Protein AF-A0A538U7L4-F1 (afdb_monomer_lite)

Sequence (217 aa):
RARLTEHMARLESSGAIEGHEFGQYAREIERYGGEEGMALAERLFDLDSLAAIELCDLDRRGEMQKSRREVALLMADRFADLAGLDEHQRLRFYRRGYSWALESGEWSEADLEVLERKFQSLRPGLEQLFRDDLAEATRWGGDAVLAVVDRFTADAAPVMGAIVEGHRAGRIRQDLVYLLWSYAHMFTNRMGVESTPEAILRYFMHRLLQERRHVAA

Foldseek 3Di:
DVVVVVVQVVCCVVVVDVHDDDDDDDQPQVLQQHDLSSVLLVQLLVLLLVLLVQVVVCVVVVNFQDALLLLLLVVLVLLCVLLVPDLVLLLVLLCVLQVVCVVVVVDDPVNVVVLVVVLVVCVVVVCVLPDPPDDQQVNRRHPSSSVSVVVSSVSSSVSSVSSNVCVVVCVRPDDPSSNSSVSSVSSSVSSVNDSVSRNSSSVSVSVSSVVVVVVVD

Structure (mmCIF, N/CA/C/O backbone):
data_AF-A0A538U7L4-F1
#
_entry.id   AF-A0A538U7L4-F1
#
loop_
_atom_site.group_PDB
_atom_site.id
_atom_site.type_symbol
_atom_site.label_atom_id
_atom_site.label_alt_id
_atom_site.label_comp_id
_atom_site.label_asym_id
_atom_site.label_entity_id
_atom_site.label_seq_id
_atom_site.pdbx_PDB_ins_code
_atom_site.Cartn_x
_atom_site.Cartn_y
_atom_site.Cartn_z
_atom_site.occupancy
_atom_site.B_iso_or_equiv
_atom_site.auth_seq_id
_atom_site.auth_comp_id
_atom_site.auth_asym_id
_atom_site.auth_atom_id
_atom_site.pdbx_PDB_model_num
ATOM 1 N N . ARG A 1 1 ? 18.477 -17.268 -16.658 1.00 84.69 1 ARG A N 1
ATOM 2 C CA . ARG A 1 1 ? 19.724 -16.556 -16.277 1.00 84.69 1 ARG A CA 1
ATOM 3 C C . ARG A 1 1 ? 20.336 -15.789 -17.449 1.00 84.69 1 ARG A C 1
ATOM 5 O O . ARG A 1 1 ? 20.342 -14.577 -17.361 1.00 84.69 1 ARG A O 1
ATOM 12 N N . ALA A 1 2 ? 20.735 -16.435 -18.554 1.00 91.00 2 ALA A N 1
ATOM 13 C CA . ALA A 1 2 ? 21.361 -15.756 -19.706 1.00 91.00 2 ALA A CA 1
ATOM 14 C C . ALA A 1 2 ? 20.583 -14.524 -20.220 1.00 91.00 2 ALA A C 1
ATOM 16 O O . ALA A 1 2 ? 21.145 -13.442 -20.327 1.00 91.00 2 ALA A O 1
ATOM 17 N N . ARG A 1 3 ? 19.266 -14.662 -20.423 1.00 94.38 3 ARG A N 1
ATOM 18 C CA . ARG A 1 3 ? 18.396 -13.549 -20.837 1.00 94.38 3 ARG A CA 1
ATOM 19 C C . ARG A 1 3 ? 18.365 -12.379 -19.840 1.00 94.38 3 ARG A C 1
ATOM 21 O O . ARG A 1 3 ? 18.332 -11.232 -20.256 1.00 94.38 3 ARG A O 1
ATOM 28 N N . LEU A 1 4 ? 18.372 -12.655 -18.532 1.00 94.06 4 LEU A N 1
ATOM 29 C CA . LEU A 1 4 ? 18.399 -11.597 -17.513 1.00 94.06 4 LEU A CA 1
ATOM 30 C C . LEU A 1 4 ? 19.725 -10.839 -17.567 1.00 94.06 4 LEU A C 1
ATOM 32 O O . LEU A 1 4 ? 19.712 -9.618 -17.593 1.00 94.06 4 LEU A O 1
ATOM 36 N N . THR A 1 5 ? 20.847 -11.556 -17.665 1.00 94.50 5 THR A N 1
ATOM 37 C CA . THR A 1 5 ? 22.178 -10.949 -17.803 1.00 94.50 5 THR A CA 1
ATOM 38 C C . THR A 1 5 ? 22.267 -10.049 -19.035 1.00 94.50 5 THR A C 1
ATOM 40 O O . THR A 1 5 ? 22.807 -8.953 -18.947 1.00 94.50 5 THR A O 1
ATOM 43 N N . GLU A 1 6 ? 21.684 -10.460 -20.163 1.00 95.62 6 GLU A N 1
ATOM 44 C CA . GLU A 1 6 ? 21.621 -9.619 -21.362 1.00 95.62 6 GLU A CA 1
ATOM 45 C C . GLU A 1 6 ? 20.827 -8.325 -21.124 1.00 95.62 6 GLU A C 1
ATOM 47 O O . GLU A 1 6 ? 21.272 -7.245 -21.510 1.00 95.62 6 GLU A O 1
ATOM 52 N N . HIS A 1 7 ? 19.666 -8.409 -20.468 1.00 96.31 7 HIS A N 1
ATOM 53 C CA . HIS A 1 7 ? 18.881 -7.222 -20.133 1.00 96.31 7 HIS A CA 1
ATOM 54 C C . HIS A 1 7 ? 19.613 -6.299 -19.147 1.00 96.31 7 HIS A C 1
ATOM 56 O O . HIS A 1 7 ? 19.603 -5.089 -19.356 1.00 96.31 7 HIS A O 1
ATOM 62 N N . MET A 1 8 ? 20.280 -6.847 -18.125 1.00 97.06 8 MET A N 1
ATOM 63 C CA . MET A 1 8 ? 21.049 -6.050 -17.159 1.00 97.06 8 MET A CA 1
ATOM 64 C C . MET A 1 8 ? 22.220 -5.329 -17.830 1.00 97.06 8 MET A C 1
ATOM 66 O O . MET A 1 8 ? 22.374 -4.128 -17.640 1.00 97.06 8 MET A O 1
ATOM 70 N N . ALA A 1 9 ? 22.966 -6.009 -18.707 1.00 95.81 9 ALA A N 1
ATOM 71 C CA . ALA A 1 9 ? 24.067 -5.396 -19.452 1.00 95.81 9 ALA A CA 1
ATOM 72 C C . ALA A 1 9 ? 23.605 -4.204 -20.309 1.00 95.81 9 ALA A C 1
ATOM 74 O O . ALA A 1 9 ? 24.311 -3.204 -20.426 1.00 95.81 9 ALA A O 1
ATOM 75 N N . ARG A 1 10 ? 22.395 -4.275 -20.887 1.00 97.12 10 ARG A N 1
ATOM 76 C CA . ARG A 1 10 ? 21.815 -3.140 -21.621 1.00 97.12 10 ARG A CA 1
ATOM 77 C C . ARG A 1 10 ? 21.542 -1.950 -20.696 1.00 97.12 10 ARG A C 1
ATOM 79 O O . ARG A 1 10 ? 21.890 -0.834 -21.069 1.00 97.12 10 ARG A O 1
ATOM 86 N N . LEU A 1 11 ? 20.974 -2.186 -19.512 1.00 97.44 11 LEU A N 1
ATOM 87 C CA . LEU A 1 11 ? 20.692 -1.133 -18.525 1.00 97.44 11 LEU A CA 1
ATOM 88 C C . LEU A 1 11 ? 21.972 -0.484 -17.975 1.00 97.44 11 LEU A C 1
ATOM 90 O O . LEU A 1 11 ? 22.016 0.737 -17.821 1.00 97.44 11 LEU A O 1
ATOM 94 N N . GLU A 1 12 ? 23.019 -1.274 -17.731 1.00 97.62 12 GLU A N 1
ATOM 95 C CA . GLU A 1 12 ? 24.342 -0.769 -17.336 1.00 97.62 12 GLU A CA 1
ATOM 96 C C . GLU A 1 12 ? 24.954 0.084 -18.449 1.00 97.62 12 GLU A C 1
ATOM 98 O O . GLU A 1 12 ? 25.382 1.213 -18.216 1.00 97.62 12 GLU A O 1
ATOM 103 N N . SER A 1 13 ? 24.930 -0.409 -19.693 1.00 97.56 13 SER A N 1
ATOM 104 C CA . SER A 1 13 ? 25.500 0.316 -20.835 1.00 97.56 13 SER A CA 1
ATOM 105 C C . SER A 1 13 ? 24.800 1.646 -21.127 1.00 97.56 13 SER A C 1
ATOM 107 O O . SER A 1 13 ? 25.430 2.569 -21.638 1.00 97.56 13 SER A O 1
ATOM 109 N N . SER A 1 14 ? 23.509 1.761 -20.793 1.00 97.69 14 SER A N 1
ATOM 110 C CA . SER A 1 14 ? 22.759 3.010 -20.924 1.00 97.69 14 SER A CA 1
ATOM 111 C C . SER A 1 14 ? 22.937 3.958 -19.733 1.00 97.69 14 SER A C 1
ATOM 113 O O . SER A 1 14 ? 22.383 5.053 -19.765 1.00 97.69 14 SER A O 1
ATOM 115 N N . GLY A 1 15 ? 23.642 3.545 -18.674 1.00 97.44 15 GLY A N 1
ATOM 116 C CA . GLY A 1 15 ? 23.775 4.304 -17.426 1.00 97.44 15 GLY A CA 1
ATOM 117 C C . GLY A 1 15 ? 22.487 4.379 -16.601 1.00 97.44 15 GLY A C 1
ATOM 118 O O . GLY A 1 15 ? 22.351 5.267 -15.766 1.00 97.44 15 GLY A O 1
ATOM 119 N N . ALA A 1 16 ? 21.524 3.480 -16.842 1.00 96.06 16 ALA A N 1
ATOM 120 C CA . ALA A 1 16 ? 20.270 3.445 -16.084 1.00 96.06 16 ALA A CA 1
ATOM 121 C C . ALA A 1 16 ? 20.454 2.808 -14.695 1.00 96.06 16 ALA A C 1
ATOM 123 O O . ALA A 1 16 ? 19.691 3.103 -13.779 1.00 96.06 16 ALA A O 1
ATOM 124 N N . ILE A 1 17 ? 21.463 1.943 -14.556 1.00 97.06 17 ILE A N 1
ATOM 125 C CA . ILE A 1 17 ? 21.923 1.346 -13.299 1.00 97.06 17 ILE A CA 1
ATOM 126 C C . ILE A 1 17 ? 23.457 1.317 -13.290 1.00 97.06 17 ILE A C 1
ATOM 128 O O . ILE A 1 17 ? 24.078 1.285 -14.352 1.00 97.06 17 ILE A O 1
ATOM 132 N N . GLU A 1 18 ? 24.062 1.291 -12.104 1.00 96.94 18 GLU A N 1
ATOM 133 C CA . GLU A 1 18 ? 25.523 1.185 -11.947 1.00 96.94 18 GLU A CA 1
ATOM 134 C C . GLU A 1 18 ? 26.033 -0.265 -12.032 1.00 96.94 18 GLU A C 1
ATOM 136 O O . GLU A 1 18 ? 27.182 -0.495 -12.402 1.00 96.94 18 GLU A O 1
ATOM 141 N N . GLY A 1 19 ? 25.187 -1.246 -11.700 1.00 96.06 19 GLY A N 1
ATOM 142 C CA . GLY A 1 19 ? 25.542 -2.665 -11.694 1.00 96.06 19 GLY A CA 1
ATOM 143 C C . GLY A 1 19 ? 24.389 -3.577 -11.265 1.00 96.06 19 GLY A C 1
ATOM 144 O O . GLY A 1 19 ? 23.312 -3.100 -10.898 1.00 96.06 19 GLY A O 1
ATOM 145 N N . HIS A 1 20 ? 24.620 -4.894 -11.271 1.00 96.12 20 HIS A N 1
ATOM 146 C CA . HIS A 1 20 ? 23.686 -5.902 -10.753 1.00 96.12 20 HIS A CA 1
ATOM 147 C C . HIS A 1 20 ? 24.398 -7.051 -10.023 1.00 96.12 20 HIS A C 1
ATOM 149 O O . HIS A 1 20 ? 25.537 -7.399 -10.334 1.00 96.12 20 HIS A O 1
ATOM 155 N N . GLU A 1 21 ? 23.692 -7.704 -9.096 1.00 95.00 21 GLU A N 1
ATOM 156 C CA . GLU A 1 21 ? 24.156 -8.916 -8.414 1.00 95.00 21 GLU A CA 1
ATOM 157 C C . GLU A 1 21 ? 23.075 -10.006 -8.370 1.00 95.00 21 GLU A C 1
ATOM 159 O O . GLU A 1 21 ? 21.877 -9.737 -8.445 1.00 95.00 21 GLU A O 1
ATOM 164 N N . PHE A 1 22 ? 23.504 -11.264 -8.242 1.00 94.38 22 PHE A N 1
ATOM 165 C CA . PHE A 1 22 ? 22.610 -12.391 -7.970 1.00 94.38 22 PHE A CA 1
ATOM 166 C C . PHE A 1 22 ? 22.711 -12.751 -6.487 1.00 94.38 22 PHE A C 1
ATOM 168 O O . PHE A 1 22 ? 23.589 -13.519 -6.094 1.00 94.38 22 PHE A O 1
ATOM 175 N N . GLY A 1 23 ? 21.817 -12.181 -5.682 1.00 94.25 23 GLY A N 1
ATOM 176 C CA . GLY A 1 23 ? 21.719 -12.462 -4.253 1.00 94.25 23 GLY A CA 1
ATOM 177 C C . GLY A 1 23 ? 20.975 -13.761 -3.934 1.00 94.25 23 GLY A C 1
ATOM 178 O O . GLY A 1 23 ? 20.265 -14.331 -4.769 1.00 94.25 23 GLY A O 1
ATOM 179 N N . GLN A 1 24 ? 21.118 -14.221 -2.692 1.00 96.25 24 GLN A N 1
ATOM 180 C CA . GLN A 1 24 ? 20.303 -15.304 -2.150 1.00 96.25 24 GLN A CA 1
ATOM 181 C C . GLN A 1 24 ? 18.999 -14.733 -1.589 1.00 96.25 24 GLN A C 1
ATOM 183 O O . GLN A 1 24 ? 19.015 -13.840 -0.747 1.00 96.25 24 GLN A O 1
ATOM 188 N N . TYR A 1 25 ? 17.867 -15.282 -2.026 1.00 95.44 25 TYR A N 1
ATOM 189 C CA . TYR A 1 25 ? 16.570 -14.914 -1.471 1.00 95.44 25 TYR A CA 1
ATOM 190 C C . TYR A 1 25 ? 16.329 -15.643 -0.143 1.00 95.44 25 TYR A C 1
ATOM 192 O O . TYR A 1 25 ? 16.232 -16.871 -0.110 1.00 95.44 25 TYR A O 1
ATOM 200 N N . ALA A 1 26 ? 16.241 -14.883 0.950 1.00 96.50 26 ALA A N 1
ATOM 201 C CA . ALA A 1 26 ? 15.859 -15.381 2.266 1.00 96.50 26 ALA A CA 1
ATOM 202 C C . ALA A 1 26 ? 14.367 -15.111 2.498 1.00 96.50 26 ALA A C 1
ATOM 204 O O . ALA A 1 26 ? 13.960 -13.975 2.732 1.00 96.50 26 ALA A O 1
ATOM 205 N N . ARG A 1 27 ? 13.546 -16.161 2.405 1.00 97.00 27 ARG A N 1
ATOM 206 C CA . ARG A 1 27 ? 12.101 -16.074 2.654 1.00 97.00 27 ARG A CA 1
ATOM 207 C C . ARG A 1 27 ? 11.848 -15.779 4.130 1.00 97.00 27 ARG A C 1
ATOM 209 O O . ARG A 1 27 ? 12.336 -16.501 4.994 1.00 97.00 27 ARG A O 1
ATOM 216 N N . GLU A 1 28 ? 11.042 -14.763 4.415 1.00 97.19 28 GLU A N 1
ATOM 217 C CA . GLU A 1 28 ? 10.643 -14.397 5.779 1.00 97.19 28 GLU A CA 1
ATOM 218 C C . GLU A 1 28 ? 9.428 -15.235 6.227 1.00 97.19 28 GLU A C 1
ATOM 220 O O . GLU A 1 28 ? 8.346 -14.711 6.494 1.00 97.19 28 GLU A O 1
ATOM 225 N N . ILE A 1 29 ? 9.586 -16.562 6.262 1.00 97.94 29 ILE A N 1
ATOM 226 C CA . ILE A 1 29 ? 8.485 -17.524 6.461 1.00 97.94 29 ILE A CA 1
ATOM 227 C C . ILE A 1 29 ? 7.681 -17.206 7.729 1.00 97.94 29 ILE A C 1
ATOM 229 O O . ILE A 1 29 ? 6.448 -17.198 7.711 1.00 97.94 29 ILE A O 1
ATOM 233 N N . GLU A 1 30 ? 8.362 -16.904 8.830 1.00 97.31 30 GLU A N 1
ATOM 234 C CA . GLU A 1 30 ? 7.744 -16.576 10.114 1.00 97.31 30 GLU A CA 1
ATOM 235 C C . GLU A 1 30 ? 6.961 -15.262 10.042 1.00 97.31 30 GLU A C 1
ATOM 237 O O . GLU A 1 30 ? 5.849 -15.175 10.568 1.00 97.31 30 GLU A O 1
ATOM 242 N N . ARG A 1 31 ? 7.504 -14.256 9.343 1.00 97.25 31 ARG A N 1
ATOM 243 C CA . ARG A 1 31 ? 6.870 -12.942 9.170 1.00 97.25 31 ARG A CA 1
ATOM 244 C C . ARG A 1 31 ? 5.508 -13.074 8.506 1.00 97.25 31 ARG A C 1
ATOM 246 O O . ARG A 1 31 ? 4.561 -12.432 8.955 1.00 97.25 31 ARG A O 1
ATOM 253 N N . TYR A 1 32 ? 5.405 -13.934 7.496 1.00 98.44 32 TYR A N 1
ATOM 254 C CA . TYR A 1 32 ? 4.178 -14.148 6.730 1.00 98.44 32 TYR A CA 1
ATOM 255 C C . TYR A 1 32 ? 3.333 -15.325 7.233 1.00 98.44 32 TYR A C 1
ATOM 257 O O . TYR A 1 32 ? 2.395 -15.740 6.564 1.00 98.44 32 TYR A O 1
ATOM 265 N N . GLY A 1 33 ? 3.596 -15.828 8.443 1.00 97.81 33 GLY A N 1
ATOM 266 C CA . GLY A 1 33 ? 2.700 -16.760 9.131 1.00 97.81 33 GLY A CA 1
ATOM 267 C C . GLY A 1 33 ? 2.856 -18.232 8.748 1.00 97.81 33 GLY A C 1
ATOM 268 O O . GLY A 1 33 ? 1.955 -19.017 9.045 1.00 97.81 33 GLY A O 1
ATOM 269 N N . GLY A 1 34 ? 3.989 -18.623 8.161 1.00 98.31 34 GLY A N 1
ATOM 270 C CA . GLY A 1 34 ? 4.301 -19.991 7.741 1.00 98.31 34 GLY A CA 1
ATOM 271 C C . GLY A 1 34 ? 4.364 -20.150 6.221 1.00 98.31 34 GLY A C 1
ATOM 272 O O . GLY A 1 34 ? 4.191 -19.193 5.475 1.00 98.31 34 GLY A O 1
ATOM 273 N N . GLU A 1 35 ? 4.603 -21.377 5.756 1.00 98.38 35 GLU A N 1
ATOM 274 C CA . GLU A 1 35 ? 4.796 -21.680 4.327 1.00 98.38 35 GLU A CA 1
ATOM 275 C C . GLU A 1 35 ? 3.599 -21.282 3.451 1.00 98.38 35 GLU A C 1
ATOM 277 O O . GLU A 1 35 ? 3.786 -20.680 2.395 1.00 98.38 35 GLU A O 1
ATOM 282 N N . GLU A 1 36 ? 2.369 -21.565 3.901 1.00 98.56 36 GLU A N 1
ATOM 283 C CA . GLU A 1 36 ? 1.143 -21.184 3.178 1.00 98.56 36 GLU A CA 1
ATOM 284 C C . GLU A 1 36 ? 1.027 -19.659 3.057 1.00 98.56 36 GLU A C 1
ATOM 286 O O . GLU A 1 36 ? 0.770 -19.136 1.972 1.00 98.56 36 GLU A O 1
ATOM 291 N N . GLY A 1 37 ? 1.273 -18.937 4.152 1.00 98.62 37 GLY A N 1
ATOM 292 C CA . GLY A 1 37 ? 1.180 -17.481 4.166 1.00 98.62 37 GLY A CA 1
ATOM 293 C C . GLY A 1 37 ? 2.299 -16.802 3.375 1.00 98.62 37 GLY A C 1
ATOM 294 O O . GLY A 1 37 ? 2.027 -15.848 2.652 1.00 98.62 37 GLY A O 1
ATOM 295 N N . MET A 1 38 ? 3.524 -17.336 3.407 1.00 98.50 38 MET A N 1
ATOM 296 C CA . MET A 1 38 ? 4.635 -16.871 2.568 1.00 98.50 38 MET A CA 1
ATOM 297 C C . MET A 1 38 ? 4.344 -17.085 1.077 1.00 98.50 38 MET A C 1
ATOM 299 O O . MET A 1 38 ? 4.541 -16.169 0.284 1.00 98.50 38 MET A O 1
ATOM 303 N N . ALA A 1 39 ? 3.826 -18.253 0.684 1.00 98.62 39 ALA A N 1
ATOM 304 C CA . ALA A 1 39 ? 3.477 -18.526 -0.712 1.00 98.62 39 ALA A CA 1
ATOM 305 C C . ALA A 1 39 ? 2.355 -17.604 -1.226 1.00 98.62 39 ALA A C 1
ATOM 307 O O . ALA A 1 39 ? 2.382 -17.153 -2.372 1.00 98.62 39 ALA A O 1
ATOM 308 N N . LEU A 1 40 ? 1.361 -17.293 -0.387 1.00 98.75 40 LEU A N 1
ATOM 309 C CA . LEU A 1 40 ? 0.318 -16.321 -0.727 1.00 98.75 40 LEU A CA 1
ATOM 310 C C . LEU A 1 40 ? 0.852 -14.882 -0.748 1.00 98.75 40 LEU A C 1
ATOM 312 O O . LEU A 1 40 ? 0.461 -14.114 -1.625 1.00 98.75 40 LEU A O 1
ATOM 316 N N . ALA A 1 41 ? 1.773 -14.534 0.154 1.00 98.69 41 ALA A N 1
ATOM 317 C CA . ALA A 1 41 ? 2.455 -13.244 0.150 1.00 98.69 41 ALA A CA 1
ATOM 318 C C . ALA A 1 41 ? 3.262 -13.040 -1.139 1.00 98.69 41 ALA A C 1
ATOM 320 O O . ALA A 1 41 ? 3.132 -11.994 -1.759 1.00 98.69 41 ALA A O 1
ATOM 321 N N . GLU A 1 42 ? 4.017 -14.043 -1.600 1.00 98.69 42 GLU A N 1
ATOM 322 C CA . GLU A 1 42 ? 4.759 -13.994 -2.872 1.00 98.69 42 GLU A CA 1
ATOM 323 C C . GLU A 1 42 ? 3.829 -13.736 -4.066 1.00 98.69 42 GLU A C 1
ATOM 325 O O . GLU A 1 42 ? 4.142 -12.916 -4.926 1.00 98.69 42 GLU A O 1
ATOM 330 N N . ARG A 1 43 ? 2.651 -14.373 -4.094 1.00 98.69 43 ARG A N 1
ATOM 331 C CA . ARG A 1 43 ? 1.638 -14.119 -5.131 1.00 98.69 43 ARG A CA 1
ATOM 332 C C . ARG A 1 43 ? 1.093 -12.696 -5.062 1.00 98.69 43 ARG A C 1
ATOM 334 O O . ARG A 1 43 ? 0.932 -12.059 -6.095 1.00 98.69 43 ARG A O 1
ATOM 341 N N . LEU A 1 44 ? 0.810 -12.196 -3.861 1.00 98.62 44 LEU A N 1
ATOM 342 C CA . LEU A 1 44 ? 0.338 -10.825 -3.683 1.00 98.62 44 LEU A CA 1
ATOM 343 C C . LEU A 1 44 ? 1.423 -9.803 -4.060 1.00 98.62 44 LEU A C 1
ATOM 345 O O . LEU A 1 44 ? 1.107 -8.783 -4.661 1.00 98.62 44 LEU A O 1
ATOM 349 N N . PHE A 1 45 ? 2.690 -10.105 -3.766 1.00 98.56 45 PHE A N 1
ATOM 350 C CA . PHE A 1 45 ? 3.849 -9.290 -4.127 1.00 98.56 45 PHE A CA 1
ATOM 351 C C . PHE A 1 45 ? 4.131 -9.253 -5.623 1.00 98.56 45 PHE A C 1
ATOM 353 O O . PHE A 1 45 ? 4.673 -8.269 -6.114 1.00 98.56 45 PHE A O 1
ATOM 360 N N . ASP A 1 46 ? 3.795 -10.300 -6.365 1.00 98.56 46 ASP A N 1
ATOM 361 C CA . ASP A 1 46 ? 3.861 -10.253 -7.825 1.00 98.56 46 ASP A CA 1
ATOM 362 C C . ASP A 1 46 ? 2.818 -9.263 -8.373 1.00 98.56 46 ASP A C 1
ATOM 364 O O . ASP A 1 46 ? 3.153 -8.316 -9.087 1.00 98.56 46 ASP A O 1
ATOM 368 N N . LEU A 1 47 ? 1.563 -9.409 -7.931 1.00 98.69 47 LEU A N 1
ATOM 369 C CA . LEU A 1 47 ? 0.450 -8.547 -8.341 1.00 98.69 47 LEU A CA 1
ATOM 370 C C . LEU A 1 47 ? 0.682 -7.074 -7.975 1.00 98.69 47 LEU A C 1
ATOM 372 O O . LEU A 1 47 ? 0.472 -6.184 -8.802 1.00 98.69 47 LEU A O 1
ATOM 376 N N . ASP A 1 48 ? 1.129 -6.810 -6.746 1.00 97.94 48 ASP A N 1
ATOM 377 C CA . ASP A 1 48 ? 1.353 -5.450 -6.258 1.00 97.94 48 ASP A CA 1
ATOM 378 C C . ASP A 1 48 ? 2.560 -4.780 -6.950 1.00 97.94 48 ASP A C 1
ATOM 3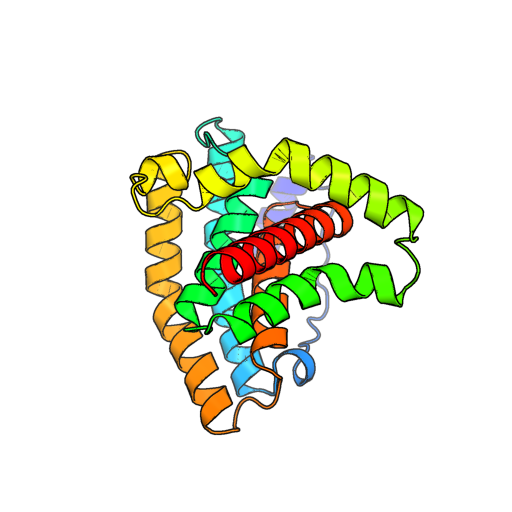80 O O . ASP A 1 48 ? 2.543 -3.568 -7.178 1.00 97.94 48 ASP A O 1
ATOM 384 N N . SER A 1 49 ? 3.559 -5.563 -7.379 1.00 98.50 49 SER A N 1
ATOM 385 C CA . SER A 1 49 ? 4.722 -5.073 -8.122 1.00 98.50 49 SER A CA 1
ATOM 386 C C . SER A 1 49 ? 4.334 -4.657 -9.531 1.00 98.50 49 SER A C 1
ATOM 388 O O . SER A 1 49 ? 4.737 -3.584 -9.979 1.00 98.50 49 SER A O 1
ATOM 390 N N . LEU A 1 50 ? 3.529 -5.469 -10.220 1.00 98.62 50 LEU A N 1
ATOM 391 C CA . LEU A 1 50 ? 3.032 -5.142 -11.558 1.00 98.62 50 LEU A CA 1
ATOM 392 C C . LEU A 1 50 ? 2.168 -3.876 -11.530 1.00 98.62 50 LEU A C 1
ATOM 394 O O . LEU A 1 50 ? 2.393 -2.963 -12.326 1.00 98.62 50 LEU A O 1
ATOM 398 N N . ALA A 1 51 ? 1.259 -3.770 -10.556 1.00 98.62 51 ALA A N 1
ATOM 399 C CA . ALA A 1 51 ? 0.456 -2.567 -10.362 1.00 98.62 51 ALA A CA 1
ATOM 400 C C . ALA A 1 51 ? 1.330 -1.332 -10.081 1.00 98.62 51 ALA A C 1
ATOM 402 O O . ALA A 1 51 ? 1.143 -0.289 -10.707 1.00 98.62 51 ALA A O 1
ATOM 403 N N . ALA A 1 52 ? 2.320 -1.440 -9.189 1.00 98.50 52 ALA A N 1
ATOM 404 C CA . ALA A 1 52 ? 3.208 -0.328 -8.856 1.00 98.50 52 ALA A CA 1
ATOM 405 C C . ALA A 1 52 ? 4.064 0.136 -10.047 1.00 98.50 52 ALA A C 1
ATOM 407 O O . ALA A 1 52 ? 4.280 1.339 -10.197 1.00 98.50 52 ALA A O 1
ATOM 408 N N . ILE A 1 53 ? 4.514 -0.777 -10.917 1.00 98.44 53 ILE A N 1
ATOM 409 C CA . ILE A 1 53 ? 5.243 -0.428 -12.149 1.00 98.44 53 ILE A CA 1
ATOM 410 C C . ILE A 1 53 ? 4.359 0.416 -13.072 1.00 98.44 53 ILE A C 1
ATOM 412 O O . ILE A 1 53 ? 4.793 1.471 -13.535 1.00 98.44 53 ILE A O 1
ATOM 416 N N . GLU A 1 54 ? 3.121 -0.015 -13.314 1.00 98.62 54 GLU A N 1
ATOM 417 C CA . GLU A 1 54 ? 2.189 0.714 -14.180 1.00 98.62 54 GLU A CA 1
ATOM 418 C C . GLU A 1 54 ? 1.804 2.078 -13.597 1.00 98.62 54 GLU A C 1
ATOM 420 O O . GLU A 1 54 ? 1.794 3.076 -14.317 1.00 98.62 54 GLU A O 1
ATOM 425 N N . LEU A 1 55 ? 1.563 2.154 -12.286 1.00 98.62 55 LEU A N 1
ATOM 426 C CA . LEU A 1 55 ? 1.273 3.416 -11.602 1.00 98.62 55 LEU A CA 1
ATOM 427 C C . LEU A 1 55 ? 2.468 4.377 -11.641 1.00 98.62 55 LEU A C 1
ATOM 429 O O . LEU A 1 55 ? 2.289 5.566 -11.905 1.00 98.62 55 LEU A O 1
ATOM 433 N N . CYS A 1 56 ? 3.691 3.880 -11.433 1.00 97.88 56 CYS A N 1
ATOM 434 C CA . CYS A 1 56 ? 4.904 4.686 -11.575 1.00 97.88 56 CYS A CA 1
ATOM 435 C C . CYS A 1 56 ? 5.096 5.192 -13.011 1.00 97.88 56 CYS A C 1
ATOM 437 O O . CYS A 1 56 ? 5.581 6.307 -13.206 1.00 97.88 56 CYS A O 1
ATOM 439 N N . ASP A 1 57 ? 4.724 4.398 -14.015 1.00 98.25 57 ASP A N 1
ATOM 440 C CA . ASP A 1 57 ? 4.783 4.811 -15.414 1.00 98.25 57 ASP A CA 1
ATOM 441 C C . ASP A 1 57 ? 3.739 5.887 -15.753 1.00 98.25 57 ASP A C 1
ATOM 443 O O . ASP A 1 57 ? 4.073 6.867 -16.421 1.00 98.25 57 ASP A O 1
ATOM 447 N N . LEU A 1 58 ? 2.508 5.754 -15.250 1.00 98.44 58 LEU A N 1
ATOM 448 C CA . LEU A 1 58 ? 1.462 6.776 -15.380 1.00 98.44 58 LEU A CA 1
ATOM 449 C C . LEU A 1 58 ? 1.874 8.095 -14.718 1.00 98.44 58 LEU A C 1
ATOM 451 O O . LEU A 1 58 ? 1.738 9.159 -15.321 1.00 98.44 58 LEU A O 1
ATOM 455 N N . ASP A 1 59 ? 2.431 8.031 -13.510 1.00 97.88 59 ASP A N 1
ATOM 456 C CA . ASP A 1 59 ? 2.976 9.194 -12.807 1.00 97.88 59 ASP A CA 1
ATOM 457 C C . ASP A 1 59 ? 4.110 9.854 -13.607 1.00 97.88 59 ASP A C 1
ATOM 459 O O . ASP A 1 59 ? 4.093 11.061 -13.843 1.00 97.88 59 ASP A O 1
ATOM 463 N N . ARG A 1 60 ? 5.048 9.056 -14.133 1.00 97.19 60 ARG A N 1
ATOM 464 C CA . ARG A 1 60 ? 6.144 9.539 -14.990 1.00 97.19 60 ARG A CA 1
ATOM 465 C C . ARG A 1 60 ? 5.639 10.220 -16.267 1.00 97.19 60 ARG A C 1
ATOM 467 O O . ARG A 1 60 ? 6.283 11.151 -16.748 1.00 97.19 60 ARG A O 1
ATOM 474 N N . ARG A 1 61 ? 4.520 9.757 -16.830 1.00 97.62 61 ARG A N 1
ATOM 475 C CA . ARG A 1 61 ? 3.862 10.365 -18.000 1.00 97.62 61 ARG A CA 1
ATOM 476 C C . ARG A 1 61 ? 2.980 11.572 -17.651 1.00 97.62 61 ARG A C 1
ATOM 478 O O . ARG A 1 61 ? 2.503 12.240 -18.564 1.00 97.62 61 ARG A O 1
ATOM 485 N N . GLY A 1 62 ? 2.794 11.886 -16.366 1.00 96.75 62 GLY A N 1
ATOM 486 C CA . GLY A 1 62 ? 1.928 12.976 -15.908 1.00 96.75 62 GLY A CA 1
ATOM 487 C C . GLY A 1 62 ? 0.432 12.667 -16.027 1.00 96.75 62 GLY A C 1
ATOM 488 O O . GLY A 1 62 ? -0.384 13.584 -16.066 1.00 96.75 62 GLY A O 1
ATOM 489 N N . GLU A 1 63 ? 0.065 11.387 -16.105 1.00 96.75 63 GLU A N 1
ATOM 490 C CA . GLU A 1 63 ? -1.320 10.919 -16.268 1.00 96.75 63 GLU A CA 1
ATOM 491 C C . GLU A 1 63 ? -2.017 10.648 -14.923 1.00 96.75 63 GLU A C 1
ATOM 493 O O . GLU A 1 63 ? -3.211 10.356 -14.887 1.00 96.75 63 GLU A O 1
ATOM 498 N N . MET A 1 64 ? -1.288 10.769 -13.810 1.00 96.50 64 MET A N 1
ATOM 499 C CA . MET A 1 64 ? -1.808 10.587 -12.458 1.00 96.50 64 MET A CA 1
ATOM 500 C C . MET A 1 64 ? -2.159 11.948 -11.840 1.00 96.50 64 MET A C 1
ATOM 502 O O . MET A 1 64 ? -1.283 12.770 -11.580 1.00 96.50 64 MET A O 1
ATOM 506 N N . GLN A 1 65 ? -3.447 12.204 -11.591 1.00 96.69 65 GLN A N 1
ATOM 507 C CA . GLN A 1 65 ? -3.900 13.463 -10.967 1.00 96.69 65 GLN A CA 1
ATOM 508 C C . GLN A 1 65 ? -3.704 13.479 -9.445 1.00 96.69 65 GLN A C 1
ATOM 510 O O . GLN A 1 65 ? -3.805 14.526 -8.806 1.00 96.69 65 GLN A O 1
ATOM 515 N N . LYS A 1 66 ? -3.464 12.305 -8.859 1.00 96.81 66 LYS A N 1
ATOM 516 C CA . LYS A 1 66 ? -3.177 12.106 -7.440 1.00 96.81 66 LYS A CA 1
ATOM 517 C C . LYS A 1 66 ? -1.683 11.919 -7.247 1.00 96.81 66 LYS A C 1
ATOM 519 O O . LYS A 1 66 ? -1.005 11.365 -8.102 1.00 96.81 66 LYS A O 1
ATOM 524 N N . SER A 1 67 ? -1.163 12.344 -6.105 1.00 97.06 67 SER A N 1
ATOM 525 C CA . SER A 1 67 ? 0.219 12.042 -5.735 1.00 97.06 67 SER A CA 1
ATOM 526 C C . SER A 1 67 ? 0.397 10.553 -5.421 1.00 97.06 67 SER A C 1
ATOM 528 O O . SER A 1 67 ? -0.538 9.876 -4.987 1.00 97.06 67 SER A O 1
ATOM 530 N N . ARG A 1 68 ? 1.632 10.042 -5.527 1.00 97.62 68 ARG A N 1
ATOM 531 C CA . ARG A 1 68 ? 1.958 8.665 -5.102 1.00 97.62 68 ARG A CA 1
ATOM 532 C C . ARG A 1 68 ? 1.562 8.379 -3.652 1.00 97.62 68 ARG A C 1
ATOM 534 O O . ARG A 1 68 ? 1.183 7.260 -3.331 1.00 97.62 68 ARG A O 1
ATOM 541 N N . ARG A 1 69 ? 1.616 9.397 -2.784 1.00 98.00 69 ARG A N 1
ATOM 542 C CA . ARG A 1 69 ? 1.201 9.309 -1.376 1.00 98.00 69 ARG A CA 1
ATOM 543 C C . ARG A 1 69 ? -0.305 9.099 -1.232 1.00 98.00 69 ARG A C 1
ATOM 545 O O . ARG A 1 69 ? -0.713 8.262 -0.436 1.00 98.00 69 ARG A O 1
ATOM 552 N N . GLU A 1 70 ? -1.117 9.824 -2.000 1.00 98.00 70 GLU A N 1
ATOM 553 C CA . GLU A 1 70 ? -2.575 9.635 -2.011 1.00 98.00 70 GLU A CA 1
ATOM 554 C C . GLU A 1 70 ? -2.948 8.253 -2.555 1.00 98.00 70 GLU A C 1
ATOM 556 O O . GLU A 1 70 ? -3.741 7.553 -1.931 1.00 98.00 70 GLU A O 1
ATOM 561 N N . VAL A 1 71 ? -2.331 7.822 -3.661 1.00 98.25 71 VAL A N 1
ATOM 562 C CA . VAL A 1 71 ? -2.578 6.492 -4.245 1.00 98.25 71 VAL A CA 1
ATOM 563 C C . VAL A 1 71 ? -2.141 5.372 -3.298 1.00 98.25 71 VAL A C 1
ATOM 565 O O . VAL A 1 71 ? -2.888 4.417 -3.105 1.00 98.25 71 VAL A O 1
ATOM 568 N N . ALA A 1 72 ? -0.979 5.490 -2.648 1.00 98.25 72 ALA A N 1
ATOM 569 C CA . ALA A 1 72 ? -0.524 4.515 -1.655 1.00 98.25 72 ALA A CA 1
ATOM 570 C C . ALA A 1 72 ? -1.468 4.433 -0.444 1.00 98.25 72 ALA A C 1
ATOM 572 O O . ALA A 1 72 ? -1.749 3.341 0.053 1.00 98.25 72 ALA A O 1
ATOM 573 N N . LEU A 1 73 ? -2.000 5.573 0.011 1.00 98.25 73 LEU A N 1
ATOM 574 C CA . LEU A 1 73 ? -2.953 5.619 1.116 1.00 98.25 73 LEU A CA 1
ATOM 575 C C . LEU A 1 73 ? -4.293 4.964 0.753 1.00 98.25 73 LEU A C 1
ATOM 577 O O . LEU A 1 73 ? -4.800 4.161 1.537 1.00 98.25 73 LEU A O 1
ATOM 581 N N . LEU A 1 74 ? -4.822 5.266 -0.436 1.00 98.19 74 LEU A N 1
ATOM 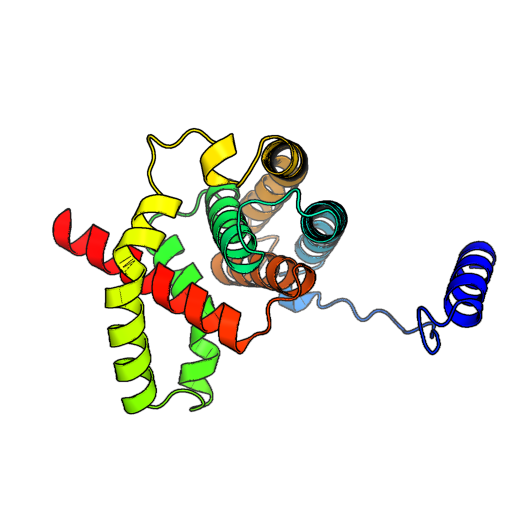582 C CA . LEU A 1 74 ? -6.030 4.644 -0.983 1.00 98.19 74 LEU A CA 1
ATOM 583 C C . LEU A 1 74 ? -5.849 3.136 -1.185 1.00 98.19 74 LEU A C 1
ATOM 585 O O . LEU A 1 74 ? -6.714 2.356 -0.799 1.00 98.19 74 LEU A O 1
ATOM 589 N N . MET A 1 75 ? -4.712 2.704 -1.736 1.00 98.31 75 MET A N 1
ATOM 590 C CA . MET A 1 75 ? -4.433 1.279 -1.928 1.00 98.31 75 MET A CA 1
ATOM 591 C C . MET A 1 75 ? -4.327 0.541 -0.595 1.00 98.31 75 MET A C 1
ATOM 593 O O . MET A 1 75 ? -4.777 -0.594 -0.462 1.00 98.31 75 MET A O 1
ATOM 597 N N . ALA A 1 76 ? -3.776 1.186 0.429 1.00 98.12 76 ALA A N 1
ATOM 598 C CA . ALA A 1 76 ? -3.737 0.583 1.744 1.00 98.12 76 ALA A CA 1
ATOM 599 C C . ALA A 1 76 ? -5.115 0.429 2.398 1.00 98.12 76 ALA A C 1
ATOM 601 O O . ALA A 1 76 ? -5.338 -0.563 3.088 1.00 98.12 76 ALA A O 1
ATOM 602 N N . ASP A 1 77 ? -6.029 1.373 2.172 1.00 97.81 77 ASP A N 1
ATOM 603 C CA . ASP A 1 77 ? -7.429 1.206 2.574 1.00 97.81 77 ASP A CA 1
ATOM 604 C C . ASP A 1 77 ? -8.114 0.102 1.748 1.00 97.81 77 ASP A C 1
ATOM 606 O O . ASP A 1 77 ? -8.810 -0.743 2.303 1.00 97.81 77 ASP A O 1
ATOM 610 N N . ARG A 1 78 ? -7.798 -0.007 0.448 1.00 97.81 78 ARG A N 1
ATOM 611 C CA . ARG A 1 78 ? -8.273 -1.103 -0.413 1.00 97.81 78 ARG A CA 1
ATOM 612 C C . ARG A 1 78 ? -7.807 -2.482 0.065 1.00 97.81 78 ARG A C 1
ATOM 614 O O . ARG A 1 78 ? -8.576 -3.435 -0.006 1.00 97.81 78 ARG A O 1
ATOM 621 N N . PHE A 1 79 ? -6.588 -2.614 0.595 1.00 98.25 79 PHE A N 1
ATOM 622 C CA . PHE A 1 79 ? -6.152 -3.854 1.252 1.00 98.25 79 PHE A CA 1
ATOM 623 C C . PHE A 1 79 ? -7.011 -4.186 2.480 1.00 98.25 79 PHE A C 1
ATOM 625 O O . PHE A 1 79 ? -7.352 -5.353 2.683 1.00 98.25 79 PHE A O 1
ATOM 632 N N . ALA A 1 80 ? -7.381 -3.181 3.279 1.00 97.88 80 ALA A N 1
ATOM 633 C CA . ALA A 1 80 ? -8.281 -3.370 4.414 1.00 97.88 80 ALA A CA 1
ATOM 634 C C . ALA A 1 80 ? -9.696 -3.782 3.963 1.00 97.88 80 ALA A C 1
ATOM 636 O O . ALA A 1 80 ? -10.292 -4.657 4.594 1.00 97.88 80 ALA A O 1
ATOM 637 N N . ASP A 1 81 ? -10.200 -3.222 2.856 1.00 97.50 81 ASP A N 1
ATOM 638 C CA . ASP A 1 81 ? -11.467 -3.632 2.229 1.00 97.50 81 ASP A CA 1
ATOM 639 C C . ASP A 1 81 ? -11.419 -5.091 1.763 1.00 97.50 81 ASP A C 1
ATOM 641 O O . ASP A 1 81 ? -12.290 -5.885 2.117 1.00 97.50 81 ASP A O 1
ATOM 645 N N . LEU A 1 82 ? -10.384 -5.463 1.001 1.00 98.19 82 LEU A N 1
ATOM 646 C CA . LEU A 1 82 ? -10.212 -6.813 0.455 1.00 98.19 82 LEU A CA 1
ATOM 647 C C . LEU A 1 82 ? -10.122 -7.882 1.549 1.00 98.19 82 LEU A C 1
ATOM 649 O O . LEU A 1 82 ? -10.551 -9.016 1.344 1.00 98.19 82 LEU A O 1
ATOM 653 N N . ALA A 1 83 ? -9.563 -7.528 2.704 1.00 97.94 83 ALA A N 1
ATOM 654 C CA . ALA A 1 83 ? -9.472 -8.416 3.854 1.00 97.94 83 ALA A CA 1
ATOM 655 C C . ALA A 1 83 ? -10.735 -8.430 4.729 1.00 97.94 83 ALA A C 1
ATOM 657 O O . ALA A 1 83 ? -10.809 -9.213 5.676 1.00 97.94 83 ALA A O 1
ATOM 658 N N . GLY A 1 84 ? -11.708 -7.563 4.436 1.00 97.69 84 GLY A N 1
ATOM 659 C CA . GLY A 1 84 ? -12.936 -7.432 5.210 1.00 97.69 84 GLY A CA 1
ATOM 660 C C . GLY A 1 84 ? -12.701 -6.917 6.629 1.00 97.69 84 GLY A C 1
ATOM 661 O O . GLY A 1 84 ? -13.391 -7.362 7.545 1.00 97.69 84 GLY A O 1
ATOM 662 N N . LEU A 1 85 ? -11.724 -6.022 6.831 1.00 97.56 85 LEU A N 1
ATOM 663 C CA . LEU A 1 85 ? -11.457 -5.479 8.161 1.00 97.56 85 LEU A CA 1
ATOM 664 C C . LEU A 1 85 ? -12.650 -4.676 8.681 1.00 97.56 85 LEU A C 1
ATOM 666 O O . LEU A 1 85 ? -13.105 -3.723 8.035 1.00 97.56 85 LEU A O 1
ATOM 670 N N . ASP A 1 86 ? -13.076 -5.015 9.896 1.00 95.88 86 ASP A N 1
ATOM 671 C CA . ASP A 1 86 ? -14.011 -4.200 10.655 1.00 95.88 86 ASP A CA 1
ATOM 672 C C . ASP A 1 86 ? -13.366 -2.884 11.120 1.00 95.88 86 ASP A C 1
ATOM 674 O O . ASP A 1 86 ? -12.157 -2.653 11.026 1.00 95.88 86 ASP A O 1
ATOM 678 N N . GLU A 1 87 ? -14.190 -1.988 11.646 1.00 94.81 87 GLU A N 1
ATOM 679 C CA . GLU A 1 87 ? -13.759 -0.661 12.073 1.00 94.81 87 GLU A CA 1
ATOM 680 C C . GLU A 1 87 ? -12.688 -0.684 13.184 1.00 94.81 87 GLU A C 1
ATOM 682 O O . GLU A 1 87 ? -11.751 0.122 13.181 1.00 94.81 87 GLU A O 1
ATOM 687 N N . HIS A 1 88 ? -12.782 -1.620 14.133 1.00 95.94 88 HIS A N 1
ATOM 688 C CA . HIS A 1 88 ? -11.792 -1.754 15.200 1.00 95.94 88 HIS A CA 1
ATOM 689 C C . HIS A 1 88 ? -10.457 -2.267 14.646 1.00 95.94 88 HIS A C 1
ATOM 691 O O . HIS A 1 88 ? -9.388 -1.761 15.007 1.00 95.94 88 HIS A O 1
ATOM 697 N N . GLN A 1 89 ? -10.506 -3.236 13.735 1.00 97.44 89 GLN A N 1
ATOM 698 C CA . GLN A 1 89 ? -9.339 -3.749 13.033 1.00 97.44 89 GLN A CA 1
ATOM 699 C C . GLN A 1 89 ? -8.693 -2.678 12.150 1.00 97.44 89 GLN A C 1
ATOM 701 O O . GLN A 1 89 ? -7.466 -2.582 12.145 1.00 97.44 89 GLN A O 1
ATOM 706 N N . ARG A 1 90 ? -9.472 -1.819 11.479 1.00 97.81 90 ARG A N 1
ATOM 707 C CA . ARG A 1 90 ? -8.944 -0.678 10.707 1.00 97.81 90 ARG A CA 1
ATOM 708 C C . ARG A 1 90 ? -8.187 0.315 11.577 1.00 97.81 90 ARG A C 1
ATOM 710 O O . ARG A 1 90 ? -7.086 0.726 11.212 1.00 97.81 90 ARG A O 1
ATOM 717 N N . LEU A 1 91 ? -8.713 0.657 12.755 1.00 97.81 91 LEU A N 1
ATOM 718 C CA . LEU A 1 91 ? -7.977 1.494 13.708 1.00 97.81 91 LEU A CA 1
ATOM 719 C C . LEU A 1 91 ? -6.655 0.841 14.127 1.00 97.81 91 LEU A C 1
ATOM 721 O O . LEU A 1 91 ? -5.617 1.504 14.120 1.00 97.81 91 LEU A O 1
ATOM 725 N N . ARG A 1 92 ? -6.665 -0.461 14.445 1.00 98.19 92 ARG A N 1
ATOM 726 C CA . ARG A 1 92 ? -5.433 -1.206 14.761 1.00 98.19 92 ARG A CA 1
ATOM 727 C C . ARG A 1 92 ? -4.449 -1.211 13.588 1.00 98.19 92 ARG A C 1
ATOM 729 O O . ARG A 1 92 ? -3.256 -1.031 13.817 1.00 98.19 92 ARG A O 1
ATOM 736 N N . PHE A 1 93 ? -4.936 -1.381 12.362 1.00 98.56 93 PHE A N 1
ATOM 737 C CA . PHE A 1 93 ? -4.143 -1.385 11.133 1.00 98.56 93 PHE A CA 1
ATOM 738 C C . PHE A 1 93 ? -3.421 -0.057 10.904 1.00 98.56 93 PHE A C 1
ATOM 740 O O . PHE A 1 93 ? -2.198 -0.039 10.760 1.00 98.56 93 PHE A O 1
ATOM 747 N N . TYR A 1 94 ? -4.132 1.070 10.964 1.00 98.44 94 TYR A N 1
ATOM 748 C CA . TYR A 1 94 ? -3.484 2.372 10.816 1.00 98.44 94 TYR A CA 1
ATOM 749 C C . TYR A 1 94 ? -2.582 2.716 12.004 1.00 98.44 94 TYR A C 1
ATOM 751 O O . TYR A 1 94 ? -1.487 3.234 11.792 1.00 98.44 94 TYR A O 1
ATOM 759 N N . ARG A 1 95 ? -2.966 2.349 13.237 1.00 98.06 95 ARG A N 1
ATOM 760 C CA . ARG A 1 95 ? -2.104 2.517 14.418 1.00 98.06 95 ARG A CA 1
ATOM 761 C C . ARG A 1 95 ? -0.788 1.755 14.293 1.00 98.06 95 ARG A C 1
ATOM 763 O O . ARG A 1 95 ? 0.263 2.295 14.627 1.00 98.06 95 ARG A O 1
ATOM 770 N N . ARG A 1 96 ? -0.833 0.522 13.783 1.00 97.81 96 ARG A N 1
ATOM 771 C CA . ARG A 1 96 ? 0.358 -0.300 13.526 1.00 97.81 96 ARG A CA 1
ATOM 772 C C . ARG A 1 96 ? 1.328 0.390 12.567 1.00 97.81 96 ARG A C 1
ATOM 774 O O . ARG A 1 96 ? 2.533 0.314 12.772 1.00 97.81 96 ARG A O 1
ATOM 781 N N . GLY A 1 97 ? 0.796 1.107 11.577 1.00 96.75 97 GLY A N 1
ATOM 782 C CA . GLY A 1 97 ? 1.560 1.812 10.551 1.00 96.75 97 GLY A CA 1
ATOM 783 C C . GLY A 1 97 ? 2.570 2.844 11.053 1.00 96.75 97 GLY A C 1
ATOM 784 O O . GLY A 1 97 ? 3.546 3.111 10.357 1.00 96.75 97 GLY A O 1
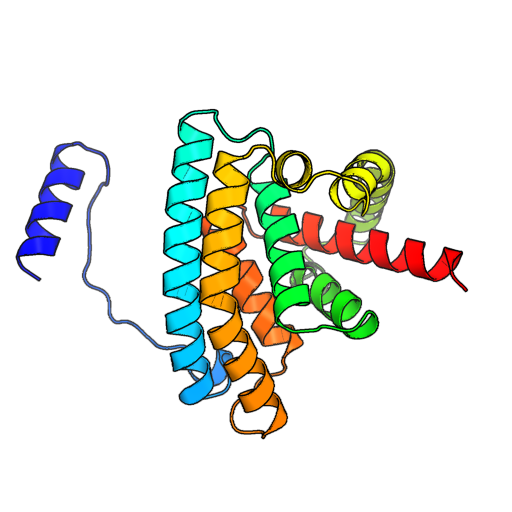ATOM 785 N N . TYR A 1 98 ? 2.366 3.397 12.249 1.00 97.56 98 TYR A N 1
ATOM 786 C CA . TYR A 1 98 ? 3.260 4.399 12.834 1.00 97.56 98 TYR A CA 1
ATOM 787 C C . TYR A 1 98 ? 3.736 4.044 14.250 1.00 97.56 98 TYR A C 1
ATOM 789 O O . TYR A 1 98 ? 4.481 4.816 14.848 1.00 97.56 98 TYR A O 1
ATOM 797 N N . SER A 1 99 ? 3.334 2.891 14.806 1.00 96.69 99 SER A N 1
ATOM 798 C CA . SER A 1 99 ? 3.671 2.542 16.195 1.00 96.69 99 SER A CA 1
ATOM 799 C C . SER A 1 99 ? 5.176 2.428 16.414 1.00 96.69 99 SER A C 1
ATOM 801 O O . SER A 1 99 ? 5.668 2.841 17.458 1.00 96.69 99 SER A O 1
ATOM 803 N N . TRP A 1 100 ? 5.911 1.970 15.398 1.00 95.50 100 TRP A N 1
ATOM 804 C CA . TRP A 1 100 ? 7.366 1.867 15.431 1.00 95.50 100 TRP A CA 1
ATOM 805 C C . TRP A 1 100 ? 8.052 3.212 15.717 1.00 95.50 100 TRP A C 1
ATOM 807 O O . TRP A 1 100 ? 9.025 3.226 16.458 1.00 95.50 100 TRP A O 1
ATOM 817 N N . ALA A 1 101 ? 7.524 4.331 15.203 1.00 94.81 101 ALA A N 1
ATOM 818 C CA . ALA A 1 101 ? 8.097 5.663 15.415 1.00 94.81 101 ALA A CA 1
ATOM 819 C C . ALA A 1 101 ? 7.894 6.159 16.858 1.00 94.81 101 ALA A C 1
ATOM 821 O O . ALA A 1 101 ? 8.708 6.913 17.386 1.00 94.81 101 ALA A O 1
ATOM 822 N N . LEU A 1 102 ? 6.824 5.701 17.519 1.00 94.69 102 LEU A N 1
ATOM 823 C CA . LEU A 1 102 ? 6.612 5.930 18.951 1.00 94.69 102 LEU A CA 1
ATOM 824 C C . LEU A 1 102 ? 7.509 5.020 19.796 1.00 94.69 102 LEU A C 1
ATOM 826 O O . LEU A 1 102 ? 8.127 5.468 20.755 1.00 94.69 102 LEU A O 1
ATOM 830 N N . GLU A 1 103 ? 7.567 3.735 19.444 1.00 94.62 103 GLU A N 1
ATOM 831 C CA . GLU A 1 103 ? 8.303 2.703 20.182 1.00 94.62 103 GLU A CA 1
ATOM 832 C C . GLU A 1 103 ? 9.823 2.927 20.136 1.00 94.62 103 GLU A C 1
ATOM 834 O O . GLU A 1 103 ? 10.509 2.665 21.122 1.00 94.62 103 GLU A O 1
ATOM 839 N N . SER A 1 104 ? 10.350 3.441 19.020 1.00 93.25 104 SER A N 1
ATOM 840 C CA . SER A 1 104 ? 11.769 3.784 18.864 1.00 93.25 104 SER A CA 1
ATOM 841 C C . SER A 1 104 ? 12.159 5.111 19.524 1.00 93.25 104 SER A C 1
ATOM 843 O O . SER A 1 104 ? 13.349 5.407 19.623 1.00 93.25 104 SER A O 1
ATOM 845 N N . GLY A 1 105 ? 11.181 5.916 19.956 1.00 92.19 105 GLY A N 1
ATOM 846 C CA . GLY A 1 105 ? 11.401 7.285 20.422 1.00 92.19 105 GLY A CA 1
ATOM 847 C C . GLY A 1 105 ? 11.747 8.278 19.306 1.00 92.19 105 GLY A C 1
ATOM 848 O O . GLY A 1 105 ? 12.206 9.376 19.610 1.00 92.19 105 GLY A O 1
ATOM 849 N N . GLU A 1 106 ? 11.544 7.916 18.033 1.00 93.50 106 GLU A N 1
ATOM 850 C CA . GLU A 1 106 ? 11.747 8.826 16.896 1.00 93.50 106 GLU A CA 1
ATOM 851 C C . GLU A 1 106 ? 10.759 9.998 16.920 1.00 93.50 106 GLU A C 1
ATOM 853 O O . GLU A 1 106 ? 11.110 11.100 16.506 1.00 93.50 106 GLU A O 1
ATOM 858 N N . TRP A 1 107 ? 9.537 9.781 17.418 1.00 96.62 107 TRP A N 1
ATOM 859 C CA . TRP A 1 107 ? 8.546 10.839 17.616 1.00 96.62 107 TRP A CA 1
ATOM 860 C C . TRP A 1 107 ? 8.407 11.191 19.094 1.00 96.62 107 TRP A C 1
ATOM 862 O O . TRP A 1 107 ? 7.946 10.387 19.908 1.00 96.62 107 TRP A O 1
ATOM 872 N N . SER A 1 108 ? 8.762 12.429 19.422 1.00 95.38 108 SER A N 1
ATOM 873 C CA . SER A 1 108 ? 8.522 13.033 20.729 1.00 95.38 108 SER A CA 1
ATOM 874 C C . SER A 1 108 ? 7.084 13.549 20.873 1.00 95.38 108 SER A C 1
ATOM 876 O O . SER A 1 108 ? 6.315 13.621 19.913 1.00 95.38 108 SER A O 1
ATOM 878 N N . GLU A 1 109 ? 6.715 13.976 22.083 1.00 94.25 109 GLU A N 1
ATOM 879 C CA . GLU A 1 109 ? 5.435 14.654 22.328 1.00 94.25 109 GLU A CA 1
ATOM 880 C C . GLU A 1 109 ? 5.295 15.942 21.496 1.00 94.25 109 GLU A C 1
ATOM 882 O O . GLU A 1 109 ? 4.240 16.195 20.915 1.00 94.25 109 GLU A O 1
ATOM 887 N N . ALA A 1 110 ? 6.383 16.701 21.330 1.00 96.12 110 ALA A N 1
ATOM 888 C CA . ALA A 1 110 ? 6.397 17.895 20.488 1.00 96.12 110 ALA A CA 1
ATOM 889 C C . ALA A 1 110 ? 6.162 17.566 19.001 1.00 96.12 110 ALA A C 1
ATOM 891 O O . ALA A 1 110 ? 5.459 18.306 18.308 1.00 96.12 110 ALA A O 1
ATOM 892 N N . ASP A 1 111 ? 6.698 16.442 18.512 1.00 95.94 111 ASP A N 1
ATOM 893 C CA . ASP A 1 111 ? 6.450 15.980 17.141 1.00 95.94 111 ASP A CA 1
ATOM 894 C C . ASP A 1 111 ? 4.981 15.603 16.946 1.00 95.94 111 ASP A C 1
ATOM 896 O O . ASP A 1 111 ? 4.379 15.965 15.934 1.00 95.94 111 ASP A O 1
ATOM 900 N N . LEU A 1 112 ? 4.364 14.952 17.935 1.00 96.19 112 LEU A N 1
ATOM 901 C CA . LEU A 1 112 ? 2.938 14.630 17.902 1.00 96.19 112 LEU A CA 1
ATOM 902 C C . LEU A 1 112 ? 2.060 15.882 17.849 1.00 96.19 112 LEU A C 1
ATOM 904 O O . LEU A 1 112 ? 1.092 15.906 17.092 1.00 96.19 112 LEU A O 1
ATOM 908 N N . GLU A 1 113 ? 2.408 16.948 18.570 1.00 97.25 113 GLU A N 1
ATOM 909 C CA . GLU A 1 113 ? 1.689 18.221 18.458 1.00 97.25 113 GLU A CA 1
ATOM 910 C C . GLU A 1 113 ? 1.827 18.854 17.064 1.00 97.25 113 GLU A C 1
ATOM 912 O O . GLU A 1 113 ? 0.870 19.428 16.533 1.00 97.25 113 GLU A O 1
ATOM 917 N N . VAL A 1 114 ? 3.014 18.770 16.450 1.00 97.81 114 VAL A N 1
ATOM 918 C CA . VAL A 1 114 ? 3.240 19.233 15.070 1.00 97.81 114 VAL A CA 1
ATOM 919 C C . VAL A 1 114 ? 2.397 18.417 14.091 1.00 97.81 114 VAL A C 1
ATOM 921 O O . VAL A 1 114 ? 1.754 18.994 13.207 1.00 97.81 114 VAL A O 1
ATOM 924 N N . LEU A 1 115 ? 2.377 17.094 14.251 1.00 97.81 115 LEU A N 1
ATOM 925 C CA . LEU A 1 115 ? 1.583 16.194 13.425 1.00 97.81 115 LEU A CA 1
ATOM 926 C C . LEU A 1 115 ? 0.087 16.447 13.595 1.00 97.81 115 LEU A C 1
ATOM 928 O O . LEU A 1 115 ? -0.609 16.500 12.589 1.00 97.81 115 LEU A O 1
ATOM 932 N N . GLU A 1 116 ? -0.404 16.684 14.809 1.00 97.81 116 GLU A N 1
ATOM 933 C CA . GLU A 1 116 ? -1.814 17.008 15.047 1.00 97.81 116 GLU A CA 1
ATOM 934 C C . GLU A 1 116 ? -2.198 18.334 14.374 1.00 97.81 116 GLU A C 1
ATOM 936 O O . GLU A 1 116 ? -3.187 18.391 13.644 1.00 97.81 116 GLU A O 1
ATOM 941 N N . ARG A 1 117 ? -1.382 19.392 14.500 1.00 98.00 117 ARG A N 1
ATOM 942 C CA . ARG A 1 117 ? -1.627 20.658 13.775 1.00 98.00 117 ARG A CA 1
ATOM 943 C C . ARG A 1 117 ? -1.670 20.455 12.259 1.00 98.00 117 ARG A C 1
ATOM 945 O O . ARG A 1 117 ? -2.498 21.058 11.576 1.00 98.00 117 ARG A O 1
ATOM 952 N N . LYS A 1 118 ? -0.785 19.609 11.727 1.00 97.94 118 LYS A N 1
ATOM 953 C CA . LYS A 1 118 ? -0.737 19.277 10.297 1.00 97.94 118 LYS A CA 1
ATOM 954 C C . LYS A 1 118 ? -1.911 18.398 9.860 1.00 97.94 118 LYS A C 1
ATOM 956 O O . LYS A 1 118 ? -2.418 18.577 8.758 1.00 97.94 118 LYS A O 1
ATOM 961 N N . PHE A 1 119 ? -2.362 17.481 10.709 1.00 98.00 119 PHE A N 1
ATOM 962 C CA . PHE A 1 119 ? -3.568 16.697 10.480 1.00 98.00 119 PHE A CA 1
ATOM 963 C C . PHE A 1 119 ? -4.778 17.620 10.359 1.00 98.00 119 PHE A C 1
ATOM 965 O O . PHE A 1 119 ? -5.472 17.564 9.350 1.00 98.00 119 PHE A O 1
ATOM 972 N N . GLN A 1 120 ? -4.979 18.529 11.317 1.00 97.56 120 GLN A N 1
ATOM 973 C CA . GLN A 1 120 ? -6.124 19.444 11.308 1.00 97.56 120 GLN A CA 1
ATOM 974 C C . GLN A 1 120 ? -6.157 20.328 10.049 1.00 97.56 120 GLN A C 1
ATOM 976 O O . GLN A 1 120 ? -7.231 20.569 9.498 1.00 97.56 120 GLN A O 1
ATOM 981 N N . SER A 1 121 ? -4.999 20.762 9.534 1.00 97.69 121 SER A N 1
ATOM 982 C CA . SER A 1 121 ? -4.947 21.538 8.286 1.00 97.69 121 SER A CA 1
ATOM 983 C C . SER A 1 121 ? -5.199 20.704 7.023 1.00 97.69 121 SER A C 1
ATOM 985 O O . SER A 1 121 ? -5.731 21.231 6.046 1.00 97.69 121 SER A O 1
ATOM 987 N N . LEU A 1 122 ? -4.851 19.414 7.028 1.00 96.69 122 LEU A N 1
ATOM 988 C CA . LEU A 1 122 ? -5.037 18.499 5.894 1.00 96.69 122 LEU A CA 1
ATOM 989 C C . LEU A 1 122 ? -6.347 17.702 5.951 1.00 96.69 122 LEU A C 1
ATOM 991 O O . LEU A 1 122 ? -6.725 17.091 4.948 1.00 96.69 122 LEU A O 1
ATOM 995 N N . ARG A 1 123 ? -7.052 17.716 7.087 1.00 96.38 123 ARG A N 1
ATOM 996 C CA . ARG A 1 123 ? -8.265 16.927 7.325 1.00 96.38 123 ARG A CA 1
ATOM 997 C C . ARG A 1 123 ? -9.312 17.079 6.217 1.00 96.38 123 ARG A C 1
ATOM 999 O O . ARG A 1 123 ? -9.742 16.038 5.728 1.00 96.38 123 ARG A O 1
ATOM 1006 N N . PRO A 1 124 ? -9.669 18.289 5.735 1.00 95.31 124 PRO A N 1
ATOM 1007 C CA . PRO A 1 124 ? -10.668 18.414 4.670 1.00 95.31 124 PRO A CA 1
ATOM 1008 C C . PRO A 1 124 ? -10.271 17.684 3.377 1.00 95.31 124 PRO A C 1
ATOM 1010 O O . PRO A 1 124 ? -11.113 17.083 2.713 1.00 95.31 124 PRO A O 1
ATOM 1013 N N . GLY A 1 125 ? -8.979 17.694 3.030 1.00 94.50 125 GLY A N 1
ATOM 1014 C CA . GLY A 1 125 ? -8.465 16.979 1.859 1.00 94.50 125 GLY A CA 1
ATOM 1015 C C . GLY A 1 125 ? -8.479 15.460 2.045 1.00 94.50 125 GLY A C 1
ATOM 1016 O O . GLY A 1 125 ? -8.827 14.731 1.118 1.00 94.50 125 GLY A O 1
ATOM 1017 N N . LEU A 1 126 ? -8.163 14.979 3.251 1.00 95.06 126 LEU A N 1
ATOM 1018 C CA . LEU A 1 126 ? -8.276 13.558 3.593 1.00 95.06 126 LEU A CA 1
ATOM 1019 C C . LEU A 1 126 ? -9.735 13.093 3.569 1.00 95.06 126 LEU A C 1
ATOM 1021 O O . LEU A 1 126 ? -10.039 12.064 2.979 1.00 95.06 126 LEU A O 1
ATOM 1025 N N . GLU A 1 127 ? -10.657 13.865 4.142 1.00 94.81 127 GLU A N 1
ATOM 1026 C CA . GLU A 1 127 ? -12.090 13.569 4.081 1.00 94.81 127 GLU A CA 1
ATOM 1027 C C . GLU A 1 127 ? -12.580 13.486 2.638 1.00 94.81 127 GLU A C 1
ATOM 1029 O 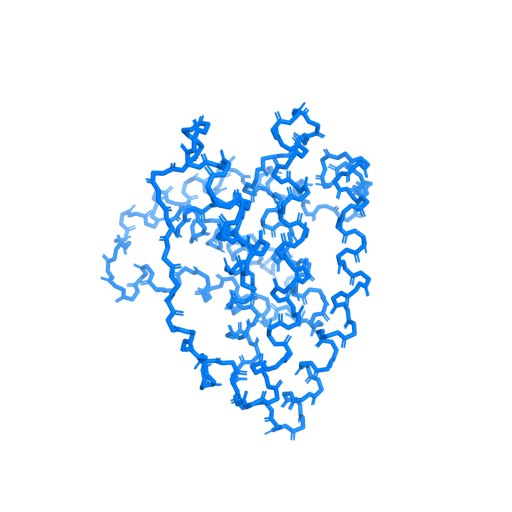O . GLU A 1 127 ? -13.282 12.538 2.293 1.00 94.81 127 GLU A O 1
ATOM 1034 N N . GLN A 1 128 ? -12.161 14.428 1.789 1.00 93.19 128 GLN A N 1
ATOM 1035 C CA . GLN A 1 128 ? -12.497 14.427 0.369 1.00 93.19 128 GLN A CA 1
ATOM 1036 C C . GLN A 1 128 ? -11.976 13.181 -0.359 1.00 93.19 128 GLN A C 1
ATOM 1038 O O . GLN A 1 128 ? -12.666 12.668 -1.239 1.00 93.19 128 GLN A O 1
ATOM 1043 N N . LEU A 1 129 ? -10.787 12.688 -0.001 1.00 93.81 129 LEU A N 1
ATOM 1044 C CA . LEU A 1 129 ? -10.199 11.488 -0.600 1.00 93.81 129 LEU A CA 1
ATOM 1045 C C . LEU A 1 129 ? -11.039 10.229 -0.316 1.00 93.81 129 LEU A C 1
ATOM 1047 O O . LEU A 1 129 ? -11.139 9.357 -1.175 1.00 93.81 129 LEU A O 1
ATOM 1051 N N . PHE A 1 130 ? -11.688 10.173 0.851 1.00 91.75 130 PHE A N 1
ATOM 1052 C CA . PHE A 1 130 ? -12.481 9.036 1.336 1.00 91.75 130 PHE A CA 1
ATOM 1053 C C . PHE A 1 130 ? -13.983 9.349 1.416 1.00 91.75 130 PHE A C 1
ATOM 1055 O O . PHE A 1 130 ? -14.666 8.922 2.349 1.00 91.75 130 PHE A O 1
ATOM 1062 N N . ARG A 1 131 ? -14.493 10.149 0.475 1.00 90.38 131 ARG A N 1
ATOM 1063 C CA . ARG A 1 131 ? -15.927 10.420 0.321 1.00 90.38 131 ARG A CA 1
ATOM 1064 C C . ARG A 1 131 ? -16.602 9.328 -0.500 1.00 90.38 131 ARG A C 1
ATOM 1066 O O . ARG A 1 131 ? -16.163 9.057 -1.617 1.00 90.38 131 ARG A O 1
ATOM 1073 N N . ASP A 1 132 ? -17.694 8.767 0.011 1.00 86.06 132 ASP A N 1
ATOM 1074 C CA . ASP A 1 132 ? -18.426 7.661 -0.628 1.00 86.06 132 ASP A CA 1
ATOM 1075 C C . ASP A 1 132 ? -19.134 8.051 -1.931 1.00 86.06 132 ASP A C 1
ATOM 1077 O O . ASP A 1 132 ? -19.336 7.212 -2.802 1.00 86.06 132 ASP A O 1
ATOM 1081 N N . ASP A 1 133 ? -19.483 9.325 -2.089 1.00 89.50 133 ASP A N 1
ATOM 1082 C CA . ASP A 1 133 ? -20.199 9.856 -3.253 1.00 89.50 133 ASP A CA 1
ATOM 1083 C C . ASP A 1 133 ? -19.272 10.327 -4.389 1.00 89.50 133 ASP A C 1
ATOM 1085 O O . ASP A 1 133 ? -19.738 10.851 -5.403 1.00 89.50 133 ASP A O 1
ATOM 1089 N N . LEU A 1 134 ? -17.956 10.157 -4.233 1.00 90.44 134 LEU A N 1
ATOM 1090 C CA . LEU A 1 134 ? -16.981 10.491 -5.262 1.00 90.44 134 LEU A CA 1
ATOM 1091 C C . LEU A 1 134 ? -16.934 9.388 -6.326 1.00 90.44 134 LEU A C 1
ATOM 1093 O O . LEU A 1 134 ? -16.780 8.214 -6.000 1.00 90.44 134 LEU A O 1
ATOM 1097 N N . ALA A 1 135 ? -16.996 9.768 -7.604 1.00 94.44 135 ALA A N 1
ATOM 1098 C CA . ALA A 1 135 ? -16.760 8.826 -8.694 1.00 94.44 135 ALA A CA 1
ATOM 1099 C C . ALA A 1 135 ? -15.369 8.177 -8.553 1.00 94.44 135 ALA A C 1
ATOM 1101 O O . ALA A 1 135 ? -14.384 8.882 -8.317 1.00 94.44 135 ALA A O 1
ATOM 1102 N N . GLU A 1 136 ? -15.274 6.855 -8.738 1.00 94.38 136 GLU A N 1
ATOM 1103 C CA . GLU A 1 136 ? -14.025 6.098 -8.540 1.00 94.38 136 GLU A CA 1
ATOM 1104 C C . GLU A 1 136 ? -12.858 6.681 -9.350 1.00 94.38 136 GLU A C 1
ATOM 1106 O O . GLU A 1 136 ? -11.771 6.876 -8.813 1.00 94.38 136 GLU A O 1
ATOM 1111 N N . ALA A 1 137 ? -13.083 7.062 -10.611 1.00 95.19 137 ALA A N 1
ATOM 1112 C CA . ALA A 1 137 ? -12.035 7.655 -11.441 1.00 95.19 137 ALA A CA 1
ATOM 1113 C C . ALA A 1 137 ? -11.479 8.945 -10.819 1.00 95.19 137 ALA A C 1
ATOM 1115 O O . ALA A 1 137 ? -10.270 9.159 -10.784 1.00 95.19 137 ALA A O 1
ATOM 1116 N N . THR A 1 138 ? -12.341 9.793 -10.254 1.00 95.31 138 THR A N 1
ATOM 1117 C CA . THR A 1 138 ? -11.911 11.007 -9.548 1.00 95.31 138 THR A CA 1
ATOM 1118 C C . THR A 1 138 ? -11.200 10.680 -8.235 1.00 95.31 138 THR A C 1
ATOM 1120 O O . THR A 1 138 ? -10.208 11.334 -7.905 1.00 95.31 138 THR A O 1
ATOM 1123 N N . ARG A 1 139 ? -11.665 9.662 -7.497 1.00 95.62 139 ARG A N 1
ATOM 1124 C CA . ARG A 1 139 ? -11.029 9.190 -6.256 1.00 95.62 139 ARG A CA 1
ATOM 1125 C C . ARG A 1 139 ? -9.586 8.764 -6.507 1.00 95.62 139 ARG A C 1
ATOM 1127 O O . ARG A 1 139 ? -8.683 9.247 -5.826 1.00 95.62 139 ARG A O 1
ATOM 1134 N N . TRP A 1 140 ? -9.376 7.928 -7.519 1.00 96.81 140 TRP A N 1
ATOM 1135 C CA . TRP A 1 140 ? -8.071 7.361 -7.855 1.00 96.81 140 TRP A CA 1
ATOM 1136 C C . TRP A 1 140 ? -7.177 8.287 -8.687 1.00 96.81 140 TRP A C 1
ATOM 1138 O O . TRP A 1 140 ? -5.977 8.052 -8.771 1.00 96.81 140 TRP A O 1
ATOM 1148 N N . GLY A 1 141 ? -7.710 9.379 -9.238 1.00 95.31 141 GLY A N 1
ATOM 1149 C CA . GLY A 1 141 ? -6.918 10.371 -9.968 1.00 95.31 141 GLY A CA 1
ATOM 1150 C C . GLY A 1 141 ? -6.821 10.139 -11.473 1.00 95.31 141 GLY A C 1
ATOM 1151 O O . GLY A 1 141 ? -5.828 10.538 -12.077 1.00 95.31 141 GLY A O 1
ATOM 1152 N N . GLY A 1 142 ? -7.835 9.513 -12.067 1.00 97.06 142 GLY A N 1
ATOM 1153 C CA . GLY A 1 142 ? -8.001 9.317 -13.506 1.00 97.06 142 GLY A CA 1
ATOM 1154 C C . GLY A 1 142 ? -8.442 7.897 -13.866 1.00 97.06 142 GLY A C 1
ATOM 1155 O O . GLY A 1 142 ? -8.196 6.949 -13.120 1.00 97.06 142 GLY A O 1
ATOM 1156 N N . ASP A 1 143 ? -9.050 7.740 -15.044 1.00 98.00 143 ASP A N 1
ATOM 1157 C CA . ASP A 1 143 ? -9.520 6.437 -15.546 1.00 98.00 143 ASP A CA 1
ATOM 1158 C C . ASP A 1 143 ? -8.374 5.436 -15.744 1.00 98.00 143 ASP A C 1
ATOM 1160 O O . ASP A 1 143 ? -8.528 4.247 -15.476 1.00 98.00 143 ASP A O 1
ATOM 1164 N N . ALA A 1 144 ? -7.200 5.912 -16.171 1.00 98.19 144 ALA A N 1
ATOM 1165 C CA . ALA A 1 144 ? -6.027 5.061 -16.354 1.00 98.19 144 ALA A CA 1
ATOM 1166 C C . ALA A 1 144 ? -5.536 4.468 -15.024 1.00 98.19 144 ALA A C 1
ATOM 1168 O O . ALA A 1 144 ? -5.200 3.288 -14.959 1.00 98.19 144 ALA A O 1
ATOM 1169 N N . VAL A 1 145 ? -5.548 5.270 -13.953 1.00 98.38 145 VAL A N 1
ATOM 1170 C CA . VAL A 1 145 ? -5.184 4.820 -12.603 1.00 98.38 145 VAL A CA 1
ATOM 1171 C C . VAL A 1 145 ? -6.219 3.826 -12.090 1.00 98.38 145 VAL A C 1
ATOM 1173 O O . VAL A 1 145 ? -5.852 2.749 -11.620 1.00 98.38 145 VAL A O 1
ATOM 1176 N N . LEU A 1 146 ? -7.507 4.152 -12.242 1.00 98.38 146 LEU A N 1
ATOM 1177 C CA . LEU A 1 146 ? -8.604 3.268 -11.859 1.00 98.38 146 LEU A CA 1
ATOM 1178 C C . LEU A 1 146 ? -8.507 1.909 -12.563 1.00 98.38 146 LEU A C 1
ATOM 1180 O O . LEU A 1 146 ? -8.622 0.884 -11.907 1.00 98.38 146 LEU A O 1
ATOM 1184 N N . ALA A 1 147 ? -8.204 1.871 -13.861 1.00 98.56 147 ALA A N 1
ATOM 1185 C CA . ALA A 1 147 ? -8.074 0.616 -14.600 1.00 98.56 147 ALA A CA 1
ATOM 1186 C C . ALA A 1 147 ? -6.951 -0.296 -14.064 1.00 98.56 147 ALA A C 1
ATOM 1188 O O . ALA A 1 147 ? -7.083 -1.524 -14.091 1.00 98.56 147 ALA A O 1
ATOM 1189 N N . VAL A 1 148 ? -5.843 0.279 -13.578 1.00 98.69 148 VAL A N 1
ATOM 1190 C CA . VAL A 1 148 ? -4.774 -0.486 -12.912 1.00 98.69 148 VAL A CA 1
ATOM 1191 C C . VAL A 1 148 ? -5.265 -1.017 -11.567 1.00 98.69 148 VAL A C 1
ATOM 1193 O O . VAL A 1 148 ? -5.082 -2.196 -11.265 1.00 98.69 148 VAL A O 1
ATOM 1196 N N . VAL A 1 149 ? -5.923 -0.165 -10.779 1.00 98.25 149 VAL A N 1
ATOM 1197 C CA . VAL A 1 149 ? -6.460 -0.514 -9.458 1.00 98.25 149 VAL A CA 1
ATOM 1198 C C . VAL A 1 149 ? -7.528 -1.600 -9.552 1.00 98.25 149 VAL A C 1
ATOM 1200 O O . VAL A 1 149 ? -7.497 -2.538 -8.758 1.00 98.25 149 VAL A O 1
ATOM 1203 N N . ASP A 1 150 ? -8.442 -1.513 -10.514 1.00 98.44 150 ASP A N 1
ATOM 1204 C CA . ASP A 1 150 ? -9.518 -2.483 -10.713 1.00 98.44 150 ASP A CA 1
ATOM 1205 C C . ASP A 1 150 ? -8.959 -3.856 -11.074 1.00 98.44 150 ASP A C 1
ATOM 1207 O O . ASP A 1 150 ? -9.354 -4.861 -10.481 1.00 98.44 150 ASP A O 1
ATOM 1211 N N . ARG A 1 151 ? -7.986 -3.905 -11.994 1.00 98.56 151 ARG A N 1
ATOM 1212 C CA . ARG A 1 151 ? -7.316 -5.157 -12.363 1.00 98.56 151 ARG A CA 1
ATOM 1213 C C . ARG A 1 151 ? -6.561 -5.751 -11.178 1.00 98.56 151 ARG A C 1
ATOM 1215 O O . ARG A 1 151 ? -6.769 -6.917 -10.856 1.00 98.56 151 ARG A O 1
ATOM 1222 N N . PHE A 1 152 ? -5.758 -4.940 -10.487 1.00 98.50 152 PHE A N 1
ATOM 1223 C CA . PHE A 1 152 ? -5.067 -5.372 -9.274 1.00 98.50 152 PHE A CA 1
ATOM 1224 C C . PHE A 1 152 ? -6.049 -5.921 -8.234 1.00 98.50 152 PHE A C 1
ATOM 1226 O O . PHE A 1 152 ? -5.841 -7.007 -7.707 1.00 98.50 152 PHE A O 1
ATOM 1233 N N . THR A 1 153 ? -7.136 -5.199 -7.959 1.00 98.25 153 THR A N 1
ATOM 1234 C CA . THR A 1 153 ? -8.136 -5.582 -6.955 1.00 98.25 153 THR A CA 1
ATOM 1235 C C . THR A 1 153 ? -8.820 -6.893 -7.336 1.00 98.25 153 THR A C 1
ATOM 1237 O O . THR A 1 153 ? -8.983 -7.761 -6.478 1.00 98.25 153 THR A O 1
ATOM 1240 N N . ALA A 1 154 ? -9.183 -7.068 -8.610 1.00 98.50 154 ALA A N 1
ATOM 1241 C CA . ALA A 1 154 ? -9.791 -8.297 -9.112 1.00 98.50 154 ALA A CA 1
ATOM 1242 C C . ALA A 1 154 ? -8.856 -9.510 -8.963 1.00 98.50 154 ALA A C 1
ATOM 1244 O O . ALA A 1 154 ? -9.292 -10.564 -8.494 1.00 98.50 154 ALA A O 1
ATOM 1245 N N . ASP A 1 155 ? -7.573 -9.349 -9.291 1.00 98.56 155 ASP A N 1
ATOM 1246 C CA . ASP A 1 155 ? -6.579 -10.425 -9.219 1.00 98.56 155 ASP A CA 1
ATOM 1247 C C . ASP A 1 155 ? -6.127 -10.715 -7.775 1.00 98.56 155 ASP A C 1
ATOM 1249 O O . ASP A 1 155 ? -5.881 -11.868 -7.403 1.00 98.56 155 ASP A O 1
ATOM 1253 N N . ALA A 1 156 ? -6.052 -9.683 -6.931 1.00 98.62 156 ALA A N 1
ATOM 1254 C CA . ALA A 1 156 ? -5.648 -9.789 -5.532 1.00 98.62 156 ALA A CA 1
ATOM 1255 C C . ALA A 1 156 ? -6.761 -10.342 -4.635 1.00 98.62 156 ALA A C 1
ATOM 1257 O O . ALA A 1 156 ? -6.459 -11.017 -3.650 1.00 98.62 156 ALA A O 1
ATOM 1258 N N . ALA A 1 157 ? -8.036 -10.110 -4.964 1.00 98.69 157 ALA A N 1
ATOM 1259 C CA . ALA A 1 157 ? -9.180 -10.579 -4.182 1.00 98.69 157 ALA A CA 1
ATOM 1260 C C . ALA A 1 157 ? -9.145 -12.084 -3.839 1.00 98.69 157 ALA A C 1
ATOM 1262 O O . ALA A 1 157 ? -9.258 -12.412 -2.655 1.00 98.69 157 ALA A O 1
ATOM 1263 N N . PRO A 1 158 ? -8.938 -13.026 -4.785 1.00 98.75 158 PRO A N 1
ATOM 1264 C CA . PRO A 1 158 ? -8.849 -14.447 -4.443 1.00 98.75 158 PRO A CA 1
ATOM 1265 C C . PRO A 1 158 ? -7.627 -14.786 -3.577 1.00 98.75 158 PRO A C 1
ATOM 1267 O O . PRO A 1 158 ? -7.701 -15.693 -2.747 1.00 98.75 158 PRO A O 1
ATOM 1270 N N . VAL A 1 159 ? -6.508 -14.070 -3.736 1.00 98.81 159 VAL A N 1
ATOM 1271 C CA . VAL A 1 159 ? -5.310 -14.263 -2.901 1.00 98.81 159 VAL A CA 1
ATOM 1272 C C . VAL A 1 159 ? -5.581 -13.783 -1.477 1.00 98.81 159 VAL A C 1
ATOM 1274 O O . VAL A 1 159 ? -5.322 -14.519 -0.526 1.00 98.81 159 VAL A O 1
ATOM 1277 N N . MET A 1 160 ? -6.171 -12.595 -1.323 1.00 98.69 160 MET A N 1
ATOM 1278 C CA . MET A 1 160 ? -6.543 -12.050 -0.020 1.00 98.69 160 MET A CA 1
ATOM 1279 C C . MET A 1 160 ? -7.591 -12.920 0.678 1.00 98.69 160 MET A C 1
ATOM 1281 O O . MET A 1 160 ? -7.447 -13.221 1.860 1.00 98.69 160 MET A O 1
ATOM 1285 N N . GLY A 1 161 ? -8.592 -13.412 -0.056 1.00 98.75 161 GLY A N 1
ATOM 1286 C CA . GLY A 1 161 ? -9.576 -14.358 0.471 1.00 98.75 161 GLY A CA 1
ATOM 1287 C C . GLY A 1 161 ? -8.930 -15.643 1.003 1.00 98.75 161 GLY A C 1
ATOM 1288 O O . GLY A 1 161 ? -9.290 -16.111 2.083 1.00 98.75 161 GLY A O 1
ATOM 1289 N N . ALA A 1 162 ? -7.925 -16.180 0.302 1.00 98.81 162 ALA A N 1
ATOM 1290 C CA . ALA A 1 162 ? -7.164 -17.337 0.771 1.00 98.81 162 ALA A CA 1
ATOM 1291 C C . ALA A 1 162 ? -6.320 -17.026 2.021 1.00 98.81 162 ALA A C 1
ATOM 1293 O O . ALA A 1 162 ? -6.245 -17.864 2.917 1.00 98.81 162 ALA A O 1
ATOM 1294 N N . ILE A 1 163 ? -5.732 -15.827 2.115 1.00 98.75 163 ILE A N 1
ATOM 1295 C CA . ILE A 1 163 ? -5.003 -15.377 3.312 1.00 98.75 163 ILE A CA 1
ATOM 1296 C C . ILE A 1 163 ? -5.952 -15.298 4.513 1.00 98.75 163 ILE A C 1
ATOM 1298 O O . ILE A 1 163 ? -5.653 -15.847 5.574 1.00 98.75 163 ILE A O 1
ATOM 1302 N N . VAL A 1 164 ? -7.115 -14.663 4.348 1.00 98.69 164 VAL A N 1
ATOM 1303 C CA . VAL A 1 164 ? -8.116 -14.511 5.415 1.00 98.69 164 VAL A CA 1
ATOM 1304 C C . VAL A 1 164 ? -8.646 -15.871 5.873 1.00 98.69 164 VAL A C 1
ATOM 1306 O O . VAL A 1 164 ? -8.705 -16.126 7.077 1.00 98.69 164 VAL A O 1
ATOM 1309 N N . GLU A 1 165 ? -8.979 -16.776 4.950 1.00 98.69 165 GLU A N 1
ATOM 1310 C CA . GLU A 1 165 ? -9.447 -18.120 5.311 1.00 98.69 165 GLU A CA 1
ATOM 1311 C C . GLU A 1 165 ? -8.332 -18.972 5.934 1.00 98.69 165 GLU A C 1
ATOM 1313 O O . GLU A 1 165 ? -8.568 -19.668 6.921 1.00 98.69 165 GLU A O 1
ATOM 1318 N N . GLY A 1 166 ? -7.100 -18.892 5.422 1.00 98.75 166 GLY A N 1
ATOM 1319 C CA . GLY A 1 166 ? -5.937 -19.564 6.007 1.00 98.75 166 GLY A CA 1
ATOM 1320 C C . GLY A 1 166 ? -5.646 -19.092 7.433 1.00 98.75 166 GLY A C 1
ATOM 1321 O O . GLY A 1 166 ? -5.355 -19.916 8.305 1.00 98.75 166 GLY A O 1
ATOM 1322 N N . HIS A 1 167 ? -5.795 -17.791 7.694 1.00 98.56 167 HIS A N 1
ATOM 1323 C CA . HIS A 1 167 ? -5.714 -17.211 9.034 1.00 98.56 167 HIS A CA 1
ATOM 1324 C C . HIS A 1 167 ? -6.856 -17.704 9.932 1.00 98.56 167 HIS A C 1
ATOM 1326 O O . HIS A 1 167 ? -6.612 -18.189 11.036 1.00 98.56 167 HIS A O 1
ATOM 1332 N N . ARG A 1 168 ? -8.106 -17.663 9.450 1.00 98.19 168 ARG A N 1
ATOM 1333 C CA . ARG A 1 168 ? -9.287 -18.130 10.199 1.00 98.19 168 ARG A CA 1
ATOM 1334 C C . ARG A 1 168 ? -9.195 -19.610 10.575 1.00 98.19 168 ARG A C 1
ATOM 1336 O O . ARG A 1 168 ? -9.605 -19.994 11.666 1.00 98.19 168 ARG A O 1
ATOM 1343 N N . ALA A 1 169 ? -8.633 -20.426 9.689 1.00 98.31 169 ALA A N 1
ATOM 1344 C CA . ALA A 1 169 ? -8.399 -21.848 9.908 1.00 98.31 169 ALA A CA 1
ATOM 1345 C C . ALA A 1 169 ? -7.125 -22.154 10.723 1.00 98.31 169 ALA A C 1
ATOM 1347 O O . ALA A 1 169 ? -6.814 -23.325 10.940 1.00 98.31 169 ALA A O 1
ATOM 1348 N N . GLY A 1 170 ? -6.361 -21.138 11.146 1.00 98.12 170 GLY A N 1
ATOM 1349 C CA . GLY A 1 170 ? -5.135 -21.290 11.937 1.00 98.12 170 GLY A CA 1
ATOM 1350 C C . GLY A 1 170 ? -3.931 -21.860 11.176 1.00 98.12 170 GLY A C 1
ATOM 1351 O O . GLY A 1 170 ? -2.918 -22.186 11.798 1.00 98.12 170 GLY A O 1
ATOM 1352 N N . ARG A 1 171 ? -4.013 -21.989 9.844 1.00 98.38 171 ARG A N 1
ATOM 1353 C CA . ARG A 1 171 ? -2.897 -22.461 9.003 1.00 98.38 171 ARG A CA 1
ATOM 1354 C C . ARG A 1 171 ? -1.876 -21.360 8.729 1.00 98.38 171 ARG A C 1
ATOM 1356 O O . ARG A 1 171 ? -0.683 -21.639 8.644 1.00 98.38 171 ARG A O 1
ATOM 1363 N N . ILE A 1 172 ? -2.341 -20.114 8.665 1.00 98.62 172 ILE A N 1
ATOM 1364 C CA . ILE A 1 172 ? -1.505 -18.912 8.655 1.00 98.62 172 ILE A CA 1
ATOM 1365 C C . ILE A 1 172 ? -1.548 -18.324 10.062 1.00 98.62 172 ILE A C 1
ATOM 1367 O O . ILE A 1 172 ? -2.594 -17.880 10.526 1.00 98.62 172 ILE A O 1
ATOM 1371 N N . ARG A 1 173 ? -0.416 -18.367 10.766 1.00 97.56 173 ARG A N 1
ATOM 1372 C CA . ARG A 1 173 ? -0.373 -18.143 12.226 1.00 97.56 173 ARG A CA 1
ATOM 1373 C C . ARG A 1 173 ? -0.058 -16.709 12.650 1.00 97.56 173 ARG A C 1
ATOM 1375 O O . ARG A 1 173 ? -0.050 -16.422 13.841 1.00 97.56 173 ARG A O 1
ATOM 1382 N N . GLN A 1 174 ? 0.251 -15.835 11.698 1.00 98.19 174 GLN A N 1
ATOM 1383 C CA . GLN A 1 174 ? 0.546 -14.430 11.972 1.00 98.19 174 GLN A CA 1
ATOM 1384 C C . GLN A 1 174 ? -0.748 -13.630 12.157 1.00 98.19 174 GLN A C 1
ATOM 1386 O O . GLN A 1 174 ? -1.731 -13.915 11.482 1.00 98.19 174 GLN A O 1
ATOM 1391 N N . ASP A 1 175 ? -0.737 -12.606 13.015 1.00 97.69 175 ASP A N 1
ATOM 1392 C CA . ASP A 1 175 ? -1.872 -11.687 13.182 1.00 97.69 175 ASP A CA 1
ATOM 1393 C C . ASP A 1 175 ? -2.271 -11.045 11.837 1.00 97.69 175 ASP A C 1
ATOM 1395 O O . ASP A 1 175 ? -1.434 -10.513 11.102 1.00 97.69 175 ASP A O 1
ATOM 1399 N N . LEU A 1 176 ? -3.567 -11.085 11.511 1.00 98.00 176 LEU A N 1
ATOM 1400 C CA . LEU A 1 176 ? -4.082 -10.569 10.238 1.00 98.00 176 LEU A CA 1
ATOM 1401 C C . LEU A 1 176 ? -3.788 -9.074 10.039 1.00 98.00 176 LEU A C 1
ATOM 1403 O O . LEU A 1 176 ? -3.444 -8.659 8.934 1.00 98.00 176 LEU A O 1
ATOM 1407 N N . VAL A 1 177 ? -3.878 -8.259 11.096 1.00 98.25 177 VAL A N 1
ATOM 1408 C CA . VAL A 1 177 ? -3.581 -6.819 11.010 1.00 98.25 177 VAL A CA 1
ATOM 1409 C C . VAL A 1 177 ? -2.098 -6.593 10.704 1.00 98.25 177 VAL A C 1
ATOM 1411 O O . VAL A 1 177 ? -1.767 -5.721 9.900 1.00 98.25 177 VAL A O 1
ATOM 1414 N N . TYR A 1 178 ? -1.207 -7.396 11.287 1.00 98.25 178 TYR A N 1
ATOM 1415 C CA . TYR A 1 178 ? 0.217 -7.387 10.966 1.00 98.25 178 TYR A CA 1
ATOM 1416 C C . TYR A 1 178 ? 0.472 -7.754 9.500 1.00 98.25 178 TYR A C 1
ATOM 1418 O O . TYR A 1 178 ? 1.225 -7.049 8.827 1.00 98.25 178 TYR A O 1
ATOM 1426 N N . LEU A 1 179 ? -0.153 -8.824 8.992 1.00 98.56 179 LEU A N 1
ATOM 1427 C CA . LEU A 1 179 ? 0.004 -9.241 7.594 1.00 98.56 179 LEU A CA 1
ATOM 1428 C C . LEU A 1 179 ? -0.406 -8.120 6.635 1.00 98.56 179 LEU A C 1
ATOM 1430 O O . LEU A 1 179 ? 0.379 -7.736 5.770 1.00 98.56 179 LEU A O 1
ATOM 1434 N N . LEU A 1 180 ? -1.588 -7.537 6.845 1.00 98.44 180 LEU A N 1
ATOM 1435 C CA . LEU A 1 180 ? -2.104 -6.450 6.010 1.00 98.44 180 LEU A CA 1
ATOM 1436 C C . LEU A 1 180 ? -1.239 -5.200 6.081 1.00 98.44 180 LEU A C 1
ATOM 1438 O O . LEU A 1 180 ? -0.987 -4.579 5.050 1.00 98.44 180 LEU A O 1
ATOM 1442 N N . TRP A 1 181 ? -0.755 -4.843 7.275 1.00 98.12 181 TRP A N 1
ATOM 1443 C CA . TRP A 1 181 ? 0.217 -3.763 7.423 1.00 98.12 181 TRP A CA 1
ATOM 1444 C C . TRP A 1 181 ? 1.468 -4.039 6.588 1.00 98.12 181 TRP A C 1
ATOM 1446 O O . TRP A 1 181 ? 1.902 -3.156 5.854 1.00 98.12 181 TRP A O 1
ATOM 1456 N N . SER A 1 182 ? 2.005 -5.261 6.634 1.00 98.19 182 SER A N 1
ATOM 1457 C CA . SER A 1 182 ? 3.186 -5.626 5.851 1.00 98.19 182 SER A CA 1
ATOM 1458 C C . SER A 1 182 ? 2.915 -5.542 4.346 1.00 98.19 182 SER A C 1
ATOM 1460 O O . SER A 1 182 ? 3.737 -4.990 3.624 1.00 98.19 182 SER A O 1
ATOM 1462 N N . TYR A 1 183 ? 1.768 -6.021 3.857 1.00 98.56 183 TYR A N 1
ATOM 1463 C CA . TYR A 1 183 ? 1.419 -5.928 2.432 1.00 98.56 183 TYR A CA 1
ATOM 1464 C C . TYR A 1 183 ? 1.250 -4.474 1.972 1.00 98.56 183 TYR A C 1
ATOM 1466 O O . TYR A 1 183 ? 1.841 -4.061 0.975 1.00 98.56 183 TYR A O 1
ATOM 1474 N N . ALA A 1 184 ? 0.522 -3.665 2.743 1.00 98.38 184 ALA A N 1
ATOM 1475 C CA . ALA A 1 184 ? 0.332 -2.252 2.444 1.00 98.38 184 ALA A CA 1
ATOM 1476 C C . ALA A 1 184 ? 1.647 -1.455 2.506 1.00 98.38 184 ALA A C 1
ATOM 1478 O O . ALA A 1 184 ? 1.858 -0.564 1.681 1.00 98.38 184 ALA A O 1
ATOM 1479 N N . HIS A 1 185 ? 2.534 -1.787 3.448 1.00 98.19 185 HIS A N 1
ATOM 1480 C CA . HIS A 1 185 ? 3.874 -1.213 3.548 1.00 98.19 185 HIS A CA 1
ATOM 1481 C C . HIS A 1 185 ? 4.717 -1.561 2.318 1.00 98.19 185 HIS A C 1
ATOM 1483 O O . HIS A 1 185 ? 5.310 -0.674 1.709 1.00 98.19 185 HIS A O 1
ATOM 1489 N N . MET A 1 186 ? 4.707 -2.824 1.882 1.00 98.25 186 MET A N 1
ATOM 1490 C CA . MET A 1 186 ? 5.445 -3.255 0.694 1.00 98.25 186 MET A CA 1
ATOM 1491 C C . MET A 1 186 ? 4.932 -2.578 -0.589 1.00 98.25 186 MET A C 1
ATOM 1493 O O . MET A 1 186 ? 5.739 -2.175 -1.427 1.00 98.25 186 MET A O 1
ATOM 1497 N N . PHE A 1 187 ? 3.621 -2.370 -0.747 1.00 98.50 187 PHE A N 1
ATOM 1498 C CA . PHE A 1 187 ? 3.094 -1.561 -1.856 1.00 98.50 187 PHE A CA 1
ATOM 1499 C C . PHE A 1 187 ? 3.543 -0.092 -1.763 1.00 98.50 187 PHE A C 1
ATOM 1501 O O . PHE A 1 187 ? 4.000 0.493 -2.743 1.00 98.50 187 PHE A O 1
ATOM 1508 N N . THR A 1 188 ? 3.470 0.498 -0.568 1.00 98.31 188 THR A N 1
ATOM 1509 C CA . THR A 1 188 ? 3.871 1.894 -0.315 1.00 98.31 188 THR A CA 1
ATOM 1510 C C . THR A 1 188 ? 5.359 2.117 -0.611 1.00 98.31 188 THR A C 1
ATOM 1512 O O . THR A 1 188 ? 5.724 3.100 -1.262 1.00 98.31 188 THR A O 1
ATOM 1515 N N . ASN A 1 189 ? 6.204 1.150 -0.242 1.00 97.75 189 ASN A N 1
ATOM 1516 C CA . ASN A 1 189 ? 7.624 1.117 -0.576 1.00 97.75 189 ASN A CA 1
ATOM 1517 C C . ASN A 1 189 ? 7.857 1.090 -2.095 1.00 97.75 189 ASN A C 1
ATOM 1519 O O . ASN A 1 189 ? 8.650 1.883 -2.603 1.00 97.75 189 ASN A O 1
ATOM 1523 N N . ARG A 1 190 ? 7.121 0.254 -2.840 1.00 98.00 190 ARG A N 1
ATOM 1524 C CA . ARG A 1 190 ? 7.218 0.190 -4.311 1.00 98.00 190 ARG A CA 1
ATOM 1525 C C . ARG A 1 190 ? 6.752 1.464 -5.010 1.00 98.00 190 ARG A C 1
ATOM 1527 O O . ARG A 1 190 ? 7.272 1.798 -6.069 1.00 98.00 190 ARG A O 1
ATOM 1534 N N . MET A 1 191 ? 5.837 2.212 -4.397 1.00 98.06 191 MET A N 1
ATOM 1535 C CA . MET A 1 191 ? 5.457 3.552 -4.856 1.00 98.06 191 MET A CA 1
ATOM 1536 C C . MET A 1 191 ? 6.528 4.619 -4.551 1.00 98.06 191 MET A C 1
ATOM 1538 O O . MET A 1 191 ? 6.361 5.783 -4.918 1.00 98.06 191 MET A O 1
ATOM 1542 N N . GLY A 1 192 ? 7.640 4.262 -3.902 1.00 97.25 192 GLY A N 1
ATOM 1543 C CA . GLY A 1 192 ? 8.720 5.187 -3.555 1.00 97.25 192 GLY A CA 1
ATOM 1544 C C . GLY A 1 192 ? 8.367 6.133 -2.407 1.00 97.25 192 GLY A C 1
ATOM 1545 O O . GLY A 1 192 ? 8.913 7.231 -2.322 1.00 97.25 192 GLY A O 1
ATOM 1546 N N . VAL A 1 193 ? 7.424 5.749 -1.544 1.00 97.81 193 VAL A N 1
ATOM 1547 C CA . VAL A 1 193 ? 7.101 6.505 -0.332 1.00 97.81 193 VAL A CA 1
ATOM 1548 C C . VAL A 1 193 ? 7.960 5.970 0.811 1.00 97.81 193 VAL A C 1
ATOM 1550 O O . VAL A 1 193 ? 7.861 4.806 1.188 1.00 97.81 193 VAL A O 1
ATOM 1553 N N . GLU A 1 194 ? 8.819 6.832 1.350 1.00 96.56 194 GLU A N 1
ATOM 1554 C CA . GLU A 1 194 ? 9.703 6.506 2.473 1.00 96.56 194 GLU A CA 1
ATOM 1555 C C . GLU A 1 194 ? 8.927 6.204 3.769 1.00 96.56 194 GLU A C 1
ATOM 1557 O O . GLU A 1 194 ? 7.775 6.618 3.941 1.00 96.56 194 GLU A O 1
ATOM 1562 N N . SER A 1 195 ? 9.592 5.533 4.715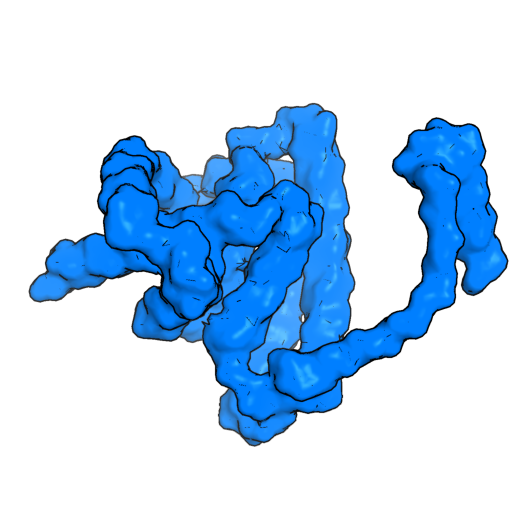 1.00 94.56 195 SER A N 1
ATOM 1563 C CA . SER A 1 195 ? 9.002 5.066 5.978 1.00 94.56 195 SER A CA 1
ATOM 1564 C C . SER A 1 195 ? 8.417 6.191 6.834 1.00 94.56 195 SER A C 1
ATOM 1566 O O . SER A 1 195 ? 7.300 6.055 7.334 1.00 94.56 195 SER A O 1
ATOM 1568 N N . THR A 1 196 ? 9.121 7.316 6.994 1.00 95.50 196 THR A N 1
ATOM 1569 C CA . THR A 1 196 ? 8.636 8.438 7.814 1.00 95.50 196 THR A CA 1
ATOM 1570 C C . THR A 1 196 ? 7.406 9.114 7.183 1.00 95.50 196 THR A C 1
ATOM 1572 O O . THR A 1 196 ? 6.389 9.240 7.870 1.00 95.50 196 THR A O 1
ATOM 1575 N N . PRO A 1 197 ? 7.398 9.496 5.885 1.00 96.81 197 PRO A N 1
ATOM 1576 C CA . PRO A 1 197 ? 6.176 9.932 5.209 1.00 96.81 197 PRO A CA 1
ATOM 1577 C C . PRO A 1 197 ? 5.030 8.919 5.275 1.00 96.81 197 PRO A C 1
ATOM 1579 O O . PRO A 1 197 ? 3.893 9.336 5.486 1.00 96.81 197 PRO A O 1
ATOM 1582 N N . GLU A 1 198 ? 5.297 7.616 5.126 1.00 98.25 198 GLU A N 1
ATOM 1583 C CA . GLU A 1 198 ? 4.264 6.593 5.297 1.00 98.25 198 GLU A CA 1
ATOM 1584 C C . GLU A 1 198 ? 3.678 6.637 6.711 1.00 98.25 198 GLU A C 1
ATOM 1586 O O . GLU A 1 198 ? 2.463 6.758 6.850 1.00 98.25 198 GLU A O 1
ATOM 1591 N N . ALA A 1 199 ? 4.508 6.604 7.756 1.00 98.19 199 ALA A N 1
ATOM 1592 C CA . ALA A 1 199 ? 4.049 6.649 9.143 1.00 98.19 199 ALA A CA 1
ATOM 1593 C C . ALA A 1 199 ? 3.156 7.873 9.411 1.00 98.19 199 ALA A C 1
ATOM 1595 O O . ALA A 1 199 ? 2.116 7.752 10.058 1.00 98.19 199 ALA A O 1
ATOM 1596 N N . ILE A 1 200 ? 3.489 9.037 8.846 1.00 98.38 200 ILE A N 1
ATOM 1597 C CA . ILE A 1 200 ? 2.655 10.245 8.939 1.00 98.38 200 ILE A CA 1
ATOM 1598 C C . ILE A 1 200 ? 1.282 10.034 8.279 1.00 98.38 200 ILE A C 1
ATOM 1600 O O . ILE A 1 200 ? 0.261 10.384 8.871 1.00 98.38 200 ILE A O 1
ATOM 1604 N N . LEU A 1 201 ? 1.225 9.433 7.084 1.00 98.12 201 LEU A N 1
ATOM 1605 C CA . LEU A 1 201 ? -0.046 9.114 6.416 1.00 98.12 201 LEU A CA 1
ATOM 1606 C C . LEU A 1 201 ? -0.887 8.132 7.246 1.00 98.12 201 LEU A C 1
ATOM 1608 O O . LEU A 1 201 ? -2.101 8.303 7.375 1.00 98.12 201 LEU A O 1
ATOM 1612 N N . ARG A 1 202 ? -0.240 7.126 7.848 1.00 98.31 202 ARG A N 1
ATOM 1613 C CA . ARG A 1 202 ? -0.879 6.144 8.738 1.00 98.31 202 ARG A CA 1
ATOM 1614 C C . ARG A 1 202 ? -1.447 6.814 9.986 1.00 98.31 202 ARG A C 1
ATOM 1616 O O . ARG A 1 202 ? -2.582 6.530 10.364 1.00 98.31 202 ARG A O 1
ATOM 1623 N N . TYR A 1 203 ? -0.689 7.731 10.583 1.00 98.50 203 TYR A N 1
ATOM 1624 C CA . TYR A 1 203 ? -1.129 8.536 11.718 1.00 98.50 203 TYR A CA 1
ATOM 1625 C C . TYR A 1 203 ? -2.353 9.386 11.354 1.00 98.50 203 TYR A C 1
ATOM 1627 O O . TYR A 1 203 ? -3.360 9.325 12.057 1.00 98.50 203 TYR A O 1
ATOM 1635 N N . PHE A 1 204 ? -2.331 10.097 10.223 1.00 98.44 204 PHE A N 1
ATOM 1636 C CA . PHE A 1 204 ? -3.467 10.918 9.790 1.00 98.44 204 PHE A CA 1
ATOM 1637 C C . PHE A 1 204 ? -4.736 10.105 9.535 1.00 98.44 204 PHE A C 1
ATOM 1639 O O . PHE A 1 204 ? -5.811 10.516 9.967 1.00 98.44 204 PHE A O 1
ATOM 1646 N N . MET A 1 205 ? -4.630 8.932 8.905 1.00 98.00 205 MET A N 1
ATOM 1647 C CA . MET A 1 205 ? -5.794 8.058 8.727 1.00 98.00 205 MET A CA 1
ATOM 1648 C C . MET A 1 205 ? -6.313 7.495 10.044 1.00 98.00 205 MET A C 1
ATOM 1650 O O . MET A 1 205 ? -7.524 7.450 10.253 1.00 98.00 205 MET A O 1
ATOM 1654 N N . HIS A 1 206 ? -5.424 7.120 10.965 1.00 97.94 206 HIS A N 1
ATOM 1655 C CA . HIS A 1 206 ? -5.840 6.703 12.299 1.00 97.94 206 HIS A CA 1
ATOM 1656 C C . HIS A 1 206 ? -6.612 7.822 13.020 1.00 97.94 206 HIS A C 1
ATOM 1658 O O . HIS A 1 206 ? -7.690 7.565 13.553 1.00 97.94 206 HIS A O 1
ATOM 1664 N N . ARG A 1 207 ? -6.112 9.067 12.985 1.00 97.50 207 ARG A N 1
ATOM 1665 C CA . ARG A 1 207 ? -6.787 10.235 13.579 1.00 97.50 207 ARG A CA 1
ATOM 1666 C C . ARG A 1 207 ? -8.142 10.515 12.926 1.00 97.50 207 ARG A C 1
ATOM 1668 O O . ARG A 1 207 ? -9.123 10.685 13.646 1.00 97.50 207 ARG A O 1
ATOM 1675 N N . LEU A 1 208 ? -8.224 10.469 11.594 1.00 96.44 208 LEU A N 1
ATOM 1676 C CA . LEU A 1 208 ? -9.476 10.658 10.855 1.00 96.44 208 LEU A CA 1
ATOM 1677 C C . LEU A 1 208 ? -10.553 9.644 11.272 1.00 96.44 208 LEU A C 1
ATOM 1679 O O . LEU A 1 208 ? -11.697 10.018 11.527 1.00 96.44 208 LEU A O 1
ATOM 1683 N N . LEU A 1 209 ? -10.190 8.363 11.375 1.00 95.12 209 LEU A N 1
ATOM 1684 C CA . LEU A 1 209 ? -11.117 7.307 11.789 1.00 95.12 209 LEU A CA 1
ATOM 1685 C C . LEU A 1 209 ? -11.551 7.451 13.254 1.00 95.12 209 LEU A C 1
ATOM 1687 O O . LEU A 1 209 ? -12.712 7.200 13.576 1.00 95.12 209 LEU A O 1
ATOM 1691 N N . GLN A 1 210 ? -10.650 7.884 14.142 1.00 94.94 210 GLN A N 1
ATOM 1692 C CA . GLN A 1 210 ? -11.008 8.178 15.531 1.00 94.94 210 GLN A CA 1
ATOM 1693 C C . GLN A 1 210 ? -12.034 9.314 15.624 1.00 94.94 210 GLN A C 1
ATOM 1695 O O . GLN A 1 210 ? -13.017 9.176 16.345 1.00 94.94 210 GLN A O 1
ATOM 1700 N N . GLU A 1 211 ? -11.855 10.410 14.884 1.00 92.25 211 GLU A N 1
ATOM 1701 C CA . GLU A 1 211 ? -12.812 11.526 14.914 1.00 92.25 211 GLU A CA 1
ATOM 1702 C C . GLU A 1 211 ? -14.189 11.124 14.366 1.00 92.25 211 GLU A C 1
ATOM 1704 O O . GLU A 1 211 ? -15.203 11.430 14.994 1.00 92.25 211 GLU A O 1
ATOM 1709 N N . ARG A 1 212 ? -14.245 10.365 13.261 1.00 87.19 212 ARG A N 1
ATOM 1710 C CA . ARG A 1 212 ? -15.514 9.865 12.693 1.00 87.19 212 ARG A CA 1
ATOM 1711 C C . ARG A 1 212 ? -16.312 9.028 13.698 1.00 87.19 212 ARG A C 1
ATOM 1713 O O . ARG A 1 212 ? -17.528 9.181 13.786 1.00 87.19 212 ARG A O 1
ATOM 1720 N N . ARG A 1 213 ? -15.633 8.207 14.507 1.00 83.00 213 ARG A N 1
ATOM 1721 C CA . ARG A 1 213 ? -16.261 7.430 15.589 1.00 83.00 213 ARG A CA 1
ATOM 1722 C C . ARG A 1 213 ? -16.880 8.288 16.674 1.00 83.00 213 ARG A C 1
ATOM 1724 O O . ARG A 1 213 ? -17.964 7.976 17.147 1.00 83.00 213 ARG A O 1
ATOM 1731 N N . HIS A 1 214 ? -16.188 9.348 17.076 1.00 70.06 214 HIS A N 1
ATOM 1732 C CA . HIS A 1 214 ? -16.652 10.226 18.147 1.00 70.06 214 HIS A CA 1
ATOM 1733 C C . HIS A 1 214 ? -17.875 11.055 17.733 1.00 70.06 214 HIS A C 1
ATOM 1735 O O . HIS A 1 214 ? -18.628 11.478 18.599 1.00 70.06 214 HIS A O 1
ATOM 1741 N N . VAL A 1 215 ? -18.076 11.289 16.432 1.00 65.88 215 VAL A N 1
ATOM 1742 C CA . VAL A 1 215 ? -19.260 11.987 15.900 1.00 65.88 215 VAL A CA 1
ATOM 1743 C C . VAL A 1 215 ? -20.463 11.047 15.733 1.00 65.88 215 VAL A C 1
ATOM 1745 O O . VAL A 1 215 ? -21.601 11.503 15.784 1.00 65.88 215 VAL A O 1
ATOM 1748 N N . ALA A 1 216 ? -20.228 9.749 15.522 1.00 58.50 216 ALA A N 1
ATOM 1749 C CA . ALA A 1 216 ? -21.279 8.753 15.296 1.00 58.50 216 ALA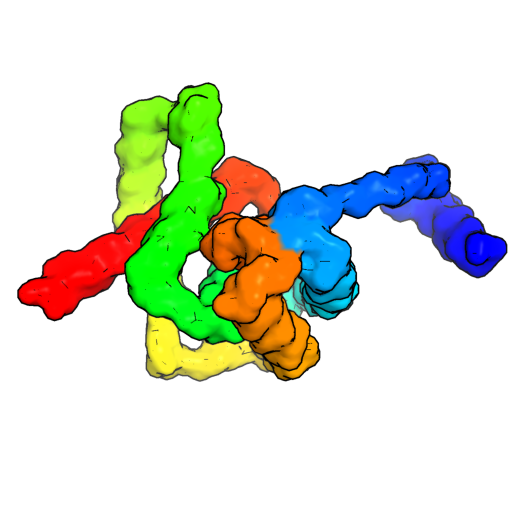 A CA 1
ATOM 1750 C C . ALA A 1 216 ? -21.860 8.127 16.584 1.00 58.50 216 ALA A C 1
ATOM 1752 O O . ALA A 1 216 ? -22.861 7.414 16.497 1.00 58.50 216 ALA A O 1
ATOM 1753 N N . ALA A 1 217 ? -21.230 8.359 17.742 1.00 52.72 217 ALA A N 1
ATOM 1754 C CA . ALA A 1 217 ? -21.641 7.864 19.062 1.00 52.72 217 ALA A CA 1
ATOM 1755 C C . ALA A 1 217 ? -22.438 8.917 19.846 1.00 52.72 217 ALA A C 1
ATOM 1757 O O . ALA A 1 217 ? -23.396 8.512 20.542 1.00 52.72 217 ALA A O 1
#

Secondary structure (DSSP, 8-state):
-HHHHHHHHHHHHTTS-S----------TTTTTSHHHHHHHHHHHHHHHHHHHHHHHHHHTT--SS-HHHHHHHHHHHHHHHTT--HHHHHHHHHHHHHHHHHTT-S-HHHHHHHHHHHHHHHHHHHHHT-TTS-HHHHHTSHHHHHHHHHHHHHHHHHHHHHHHHHHTTSS-S-HHHHHHHHHHHHHHHTT--HHHHHHHHHHHHHHHHHHHHHH-

Organism: Eiseniibacteriota bacterium (NCBI:txid2212470)

Radius of gyration: 18.8 Å; chains: 1; bounding box: 47×44×44 Å

pLDDT: mean 96.26, std 5.36, range [52.72, 98.81]

InterPro domains:
  IPR023809 Thiopeptide-type bacteriocin biosynthesis domain [PF14028] (3-208)
  IPR023809 Thiopeptide-type bacteriocin biosynthesis domain [TIGR03891] (2-207)